Protein AF-A0A5P2BKB5-F1 (afdb_monomer_lite)

Radius of gyration: 24.95 Å; chains: 1; bounding box: 56×44×86 Å

Foldseek 3Di:
DVVCLLVLNLPLLLCVLVPVVSDDPPDDDNLLSLLSQLSSLVSCLQVVNPCSLVSLLVSLVVCVVVVHDQDCDLVRLVSNVSNVVSVVVNVVCVVVVPDRDHDDDDPPPDDSHDWAKAWPAQEEAAQDKIKMWAADDAFFAWKWKDAPQAPGTDIWGWADDDPSGQCHGGGHMTMTTGHAPPVRVLTDGFFIKMWTAHPVGDIHIDGSRHTYDCPPHDHRPDPPPPPPDDDD

Secondary structure (DSSP, 8-state):
-HHHHHTT--HHHHHHHH-GGGSPTT---HHHHHHHHHHHHHHHHHTT-TTHHHHHHHHHHHHHHTT-----STTTHHHHHHHHHHHHHHHHHHH-TTPPP---PPPTT--SS--EEEES-SEE-TT-EEEEEEEESS-EEEEEEE-TT-SSPEEE--B-SS-TTTSSEEEEEEEEEPP-TTSSTT----EEEEEEEETT--EEEEEEEEEE--TTSPPPPPP-----PPP-

pLDDT: mean 85.74, std 13.12, range [44.25, 97.75]

Structure (mmCIF, N/CA/C/O backbone):
data_AF-A0A5P2BKB5-F1
#
_entry.id   AF-A0A5P2BKB5-F1
#
loop_
_atom_site.group_PDB
_atom_site.id
_atom_site.type_symbol
_atom_site.label_atom_id
_atom_site.label_alt_id
_atom_site.label_comp_id
_atom_site.label_asym_id
_atom_site.label_entity_id
_atom_site.label_seq_id
_atom_site.pdbx_PDB_ins_code
_atom_site.Cartn_x
_atom_site.Cartn_y
_atom_site.Cartn_z
_atom_site.occupancy
_atom_site.B_iso_or_equiv
_atom_site.auth_seq_id
_atom_site.auth_comp_id
_atom_site.auth_asym_id
_atom_site.auth_atom_id
_atom_site.pdbx_PDB_model_num
ATOM 1 N N . MET A 1 1 ? 1.430 2.549 12.777 1.00 86.12 1 MET A N 1
ATOM 2 C CA . MET A 1 1 ? 0.178 2.353 13.547 1.00 86.12 1 MET A CA 1
ATOM 3 C C . MET A 1 1 ? -0.767 1.368 12.882 1.00 86.12 1 MET A C 1
ATOM 5 O O . MET A 1 1 ? -1.063 0.359 13.502 1.00 86.12 1 MET A O 1
ATOM 9 N N . TYR A 1 2 ? -1.180 1.579 11.628 1.00 85.38 2 TYR A N 1
ATOM 10 C CA . TYR A 1 2 ? -2.045 0.622 10.917 1.00 85.38 2 TYR A CA 1
ATOM 11 C C . TYR A 1 2 ? -1.493 -0.813 10.890 1.00 85.38 2 TYR A C 1
ATOM 13 O O . TYR A 1 2 ? -2.215 -1.745 11.225 1.00 85.38 2 TYR A O 1
ATOM 21 N N . ASP A 1 3 ? -0.200 -0.986 10.614 1.00 80.19 3 ASP A N 1
ATOM 22 C CA . ASP A 1 3 ? 0.409 -2.322 10.564 1.00 80.19 3 ASP A CA 1
ATOM 23 C C . ASP A 1 3 ? 0.446 -3.016 11.940 1.00 80.19 3 ASP A C 1
ATOM 25 O O . ASP A 1 3 ? 0.386 -4.238 12.014 1.00 80.19 3 ASP A O 1
ATOM 29 N N . LEU A 1 4 ? 0.522 -2.251 13.038 1.00 85.88 4 LEU A N 1
ATOM 30 C CA . LEU A 1 4 ? 0.433 -2.785 14.407 1.00 85.88 4 LEU A CA 1
ATOM 31 C C . LEU A 1 4 ? -0.987 -3.298 14.678 1.00 85.88 4 LEU A C 1
ATOM 33 O O . LEU A 1 4 ? -1.165 -4.430 15.117 1.00 85.88 4 LEU A O 1
ATOM 37 N N . LEU A 1 5 ? -2.001 -2.503 14.320 1.00 89.12 5 LEU A N 1
ATOM 38 C CA . LEU A 1 5 ? -3.410 -2.890 14.435 1.00 89.12 5 LEU A CA 1
ATOM 39 C C . LEU A 1 5 ? -3.728 -4.143 13.608 1.00 89.12 5 LEU A C 1
ATOM 41 O O . LEU A 1 5 ? -4.436 -5.026 14.082 1.00 89.12 5 LEU A O 1
ATOM 45 N N . GLN A 1 6 ? -3.163 -4.261 12.403 1.00 82.25 6 GLN A N 1
ATOM 46 C CA . GLN A 1 6 ? -3.304 -5.459 11.565 1.00 82.25 6 GLN A CA 1
ATOM 47 C C . GLN A 1 6 ? -2.679 -6.713 12.194 1.00 82.25 6 GLN A C 1
ATOM 49 O O . GLN A 1 6 ? -3.163 -7.816 11.950 1.00 82.25 6 GLN A O 1
ATOM 54 N N . ARG A 1 7 ? -1.633 -6.560 13.016 1.00 84.19 7 ARG A N 1
ATOM 55 C CA . ARG A 1 7 ? -1.012 -7.656 13.779 1.00 84.19 7 ARG A CA 1
ATOM 56 C C . ARG A 1 7 ? -1.724 -7.970 15.101 1.00 84.19 7 ARG A C 1
ATOM 58 O O . ARG A 1 7 ? -1.280 -8.862 15.816 1.00 84.19 7 ARG A O 1
ATOM 65 N N . GLY A 1 8 ? -2.809 -7.263 15.430 1.00 87.25 8 GLY A N 1
ATOM 66 C CA . GLY A 1 8 ? -3.508 -7.403 16.713 1.00 87.25 8 GLY A CA 1
ATOM 67 C C . GLY A 1 8 ? -2.807 -6.696 17.878 1.00 87.25 8 GLY A C 1
ATOM 68 O O . GLY A 1 8 ? -3.153 -6.904 19.038 1.00 87.25 8 GLY A O 1
ATOM 69 N N . GLU A 1 9 ? -1.820 -5.842 17.604 1.00 91.56 9 GLU A N 1
ATOM 70 C CA . GLU A 1 9 ? -1.140 -5.053 18.630 1.00 91.56 9 GLU A CA 1
ATOM 71 C C . GLU A 1 9 ? -1.975 -3.801 18.939 1.00 91.56 9 GLU A C 1
ATOM 73 O O . GLU A 1 9 ? -1.804 -2.751 18.321 1.00 91.56 9 GLU A O 1
ATOM 78 N N . CYS A 1 10 ? -2.921 -3.911 19.878 1.00 93.94 10 CYS A N 1
ATOM 79 C CA . CYS A 1 10 ? -3.898 -2.844 20.134 1.00 93.94 10 CYS A CA 1
ATOM 80 C C . CYS A 1 10 ? -3.372 -1.696 21.017 1.00 93.94 10 CYS A C 1
ATOM 82 O O . CYS A 1 10 ? -3.815 -0.557 20.868 1.00 93.94 10 CYS A O 1
ATOM 84 N N . GLN A 1 11 ? -2.476 -1.985 21.971 1.00 95.00 11 GLN A N 1
ATOM 85 C CA . GLN A 1 11 ? -2.133 -1.036 23.039 1.00 95.00 11 GLN A CA 1
ATOM 86 C C . GLN A 1 11 ? -1.266 0.124 22.547 1.00 95.00 11 GLN A C 1
ATOM 88 O O . GLN A 1 11 ? -1.590 1.273 22.818 1.00 95.00 11 GLN A O 1
ATOM 93 N N . LEU A 1 12 ? -0.196 -0.158 21.801 1.00 93.31 12 LEU A N 1
ATOM 94 C CA . LEU A 1 12 ? 0.712 0.883 21.317 1.00 93.31 12 LEU A CA 1
ATOM 95 C C . LEU A 1 12 ? -0.002 1.902 20.400 1.00 93.31 12 LEU A C 1
ATOM 97 O O . LEU A 1 12 ? 0.147 3.099 20.635 1.00 93.31 12 LEU A O 1
ATOM 101 N N . PRO A 1 13 ? -0.841 1.489 19.423 1.00 93.62 13 PRO A N 1
ATOM 102 C CA . PRO A 1 13 ? -1.654 2.429 18.653 1.00 93.62 13 PRO A CA 1
ATOM 103 C C . PRO A 1 13 ? -2.634 3.247 19.495 1.00 93.62 13 PRO A C 1
ATOM 105 O O . PRO A 1 13 ? -2.814 4.428 19.214 1.00 93.62 13 PRO A O 1
ATOM 108 N N . TYR A 1 14 ? -3.259 2.641 20.512 1.00 95.75 14 TYR A N 1
ATOM 109 C CA . TYR A 1 14 ? -4.152 3.360 21.424 1.00 95.75 14 TYR A CA 1
ATOM 110 C C . TYR A 1 14 ? -3.396 4.443 22.202 1.00 95.75 14 TYR A C 1
ATOM 112 O O . TYR A 1 14 ? -3.796 5.605 22.190 1.00 95.75 14 TYR A O 1
ATOM 120 N N . ASP A 1 15 ? -2.275 4.074 22.820 1.00 94.75 15 ASP A N 1
ATOM 121 C CA . ASP A 1 15 ? -1.436 4.990 23.588 1.00 94.75 15 ASP A CA 1
ATOM 122 C C . ASP A 1 15 ? -0.974 6.166 22.725 1.00 94.75 15 ASP A C 1
ATOM 124 O O . ASP A 1 15 ? -1.237 7.308 23.086 1.00 94.75 15 ASP A O 1
ATOM 128 N N . SER A 1 16 ? -0.383 5.908 21.553 1.00 92.31 16 SER A N 1
ATOM 129 C CA . SER A 1 16 ? 0.048 6.970 20.632 1.00 92.31 16 SER A CA 1
ATOM 130 C C . SER A 1 16 ? -1.105 7.858 20.147 1.00 92.31 16 SER A C 1
ATOM 132 O O . SER A 1 16 ? -0.908 9.043 19.903 1.00 92.31 16 SER A O 1
ATOM 134 N N . ALA A 1 17 ? -2.320 7.320 20.001 1.00 92.75 17 ALA A N 1
ATOM 135 C CA . ALA A 1 17 ? -3.471 8.114 19.573 1.00 92.75 17 ALA A CA 1
ATOM 136 C C . ALA A 1 17 ? -4.057 8.997 20.687 1.00 92.75 17 ALA A C 1
ATOM 138 O O . ALA A 1 17 ? -4.635 10.043 20.394 1.00 92.75 17 ALA A O 1
ATOM 139 N N . THR A 1 18 ? -3.921 8.583 21.948 1.00 92.81 18 THR A N 1
ATOM 140 C CA . THR A 1 18 ? -4.482 9.298 23.111 1.00 92.81 18 THR A CA 1
ATOM 141 C C . THR A 1 18 ? -3.481 10.184 23.848 1.00 92.81 18 THR A C 1
ATOM 143 O O . THR A 1 18 ? -3.898 11.030 24.636 1.00 92.81 18 THR A O 1
ATOM 146 N N . ASP A 1 19 ? -2.189 10.022 23.570 1.00 91.31 19 ASP A N 1
ATOM 147 C CA . ASP A 1 19 ? -1.094 10.755 24.194 1.00 91.31 19 ASP A CA 1
ATOM 148 C C . ASP A 1 19 ? -0.216 11.414 23.112 1.00 91.31 19 ASP A C 1
ATOM 150 O O . ASP A 1 19 ? 0.556 10.719 22.440 1.00 91.31 19 ASP A O 1
ATOM 154 N N . PRO A 1 20 ? -0.326 12.744 22.911 1.00 83.50 20 PRO A N 1
ATOM 155 C CA . PRO A 1 20 ? 0.464 13.474 21.922 1.00 83.50 20 PRO A CA 1
ATOM 156 C C . PRO A 1 20 ? 1.980 13.330 22.096 1.00 83.50 20 PRO A C 1
ATOM 158 O O . PRO A 1 20 ? 2.703 13.394 21.105 1.00 83.50 20 PRO A O 1
ATOM 161 N N . GLU A 1 21 ? 2.477 13.090 23.316 1.00 85.56 21 GLU A N 1
ATOM 162 C CA . GLU A 1 21 ? 3.915 12.907 23.566 1.00 85.56 21 GLU A CA 1
ATOM 163 C C . GLU A 1 21 ? 4.440 11.580 22.998 1.00 85.56 21 GLU A C 1
ATOM 165 O O . GLU A 1 21 ? 5.631 11.436 22.721 1.00 85.56 21 GLU A O 1
ATOM 170 N N . LYS A 1 22 ? 3.546 10.610 22.775 1.00 84.69 22 LYS A N 1
ATOM 171 C CA . LYS A 1 22 ? 3.853 9.303 22.174 1.00 84.69 22 LYS A CA 1
ATOM 172 C C . LYS A 1 22 ? 3.661 9.282 20.655 1.00 84.69 22 LYS A C 1
ATOM 174 O O . LYS A 1 22 ? 3.731 8.206 20.045 1.00 84.69 22 LY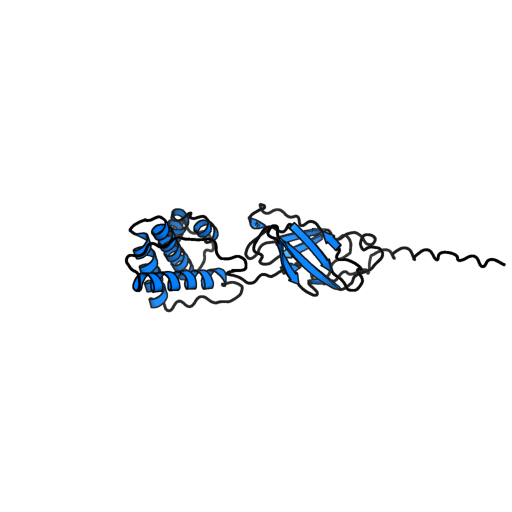S A O 1
ATOM 179 N N . GLN A 1 23 ? 3.379 10.429 20.039 1.00 84.00 23 GLN A N 1
ATOM 180 C CA . GLN A 1 23 ? 3.233 10.544 18.592 1.00 84.00 23 GLN A CA 1
ATOM 181 C C . GLN A 1 23 ? 4.601 10.765 17.930 1.00 84.00 23 GLN A C 1
ATOM 183 O O . GLN A 1 23 ? 5.427 11.511 18.452 1.00 84.00 23 GLN A O 1
ATOM 188 N N . PRO A 1 24 ? 4.866 10.138 16.769 1.00 76.44 24 PRO A N 1
ATOM 189 C CA . PRO A 1 24 ? 6.046 10.451 15.973 1.00 76.44 24 PRO A CA 1
ATOM 190 C C . PRO A 1 24 ? 6.150 11.956 15.642 1.00 76.44 24 PRO A C 1
ATOM 192 O O . PRO A 1 24 ? 5.114 12.615 15.493 1.00 76.44 24 PRO A O 1
ATOM 195 N N . PRO A 1 25 ? 7.372 12.495 15.464 1.00 61.41 25 PRO A N 1
ATOM 196 C CA . PRO A 1 25 ? 7.578 13.827 14.891 1.00 61.41 25 PRO A CA 1
ATOM 197 C C . PRO A 1 25 ? 6.887 13.934 13.519 1.00 61.41 25 PRO A C 1
ATOM 199 O O . PRO A 1 25 ? 6.846 12.946 12.787 1.00 61.41 25 PRO A O 1
ATOM 202 N N . ASP A 1 26 ? 6.322 15.101 13.187 1.00 61.84 26 ASP A N 1
ATOM 203 C CA . ASP A 1 26 ? 5.533 15.345 11.960 1.00 61.84 26 ASP A CA 1
ATOM 204 C C . ASP A 1 26 ? 4.321 14.415 11.782 1.00 61.84 26 ASP A C 1
ATOM 206 O O . ASP A 1 26 ? 3.957 13.998 10.677 1.00 61.84 26 ASP A O 1
ATOM 210 N N . SER A 1 27 ? 3.680 14.059 12.894 1.00 65.00 27 SER A N 1
ATOM 211 C CA . SER A 1 27 ? 2.536 13.160 12.864 1.00 65.00 27 SER A CA 1
ATOM 212 C C . SER A 1 27 ? 1.273 13.780 12.255 1.00 65.00 27 SER A C 1
ATOM 214 O O . SER A 1 27 ? 1.105 14.994 12.172 1.00 65.00 27 SER A O 1
ATOM 216 N N . GLY A 1 28 ? 0.388 12.899 11.772 1.00 72.81 28 GLY A N 1
ATOM 217 C CA . GLY A 1 28 ? -0.826 13.255 11.039 1.00 72.81 28 GLY A CA 1
ATOM 218 C C . GLY A 1 28 ? -1.806 14.147 11.808 1.00 72.81 28 GLY A C 1
ATOM 219 O O . GLY A 1 28 ? -1.610 14.513 12.962 1.00 72.81 28 GLY A O 1
ATOM 220 N N . THR A 1 29 ? -2.913 14.500 11.155 1.00 85.00 29 THR A N 1
ATOM 221 C CA . THR A 1 29 ? -3.914 15.400 11.742 1.00 85.00 29 THR A CA 1
ATOM 222 C C . THR A 1 29 ? -4.523 14.821 13.030 1.00 85.00 29 THR A C 1
ATOM 224 O O . THR A 1 29 ? -4.606 13.596 13.179 1.00 85.00 29 THR A O 1
ATOM 227 N N . PRO A 1 30 ? -5.039 15.665 13.948 1.00 88.19 30 PRO A N 1
ATOM 228 C CA . PRO A 1 30 ? -5.764 15.187 15.129 1.00 88.19 30 PRO A CA 1
ATOM 229 C C . PRO A 1 30 ? -6.892 14.205 14.783 1.00 88.19 30 PRO A C 1
ATOM 231 O O . PRO A 1 30 ? -7.159 13.257 15.519 1.00 88.19 30 PRO A O 1
ATOM 234 N N . GLN A 1 31 ? -7.545 14.402 13.637 1.00 90.88 31 GLN A N 1
ATOM 235 C CA . GLN A 1 31 ? -8.588 13.514 13.141 1.00 90.88 31 GLN A CA 1
ATOM 236 C C . GLN A 1 31 ? -8.030 12.159 12.685 1.00 90.88 31 GLN A C 1
ATOM 238 O O . GLN A 1 31 ? -8.613 11.137 13.037 1.00 90.88 31 GLN A O 1
ATOM 243 N N . ALA A 1 32 ? -6.892 12.117 11.985 1.00 89.00 32 ALA A N 1
ATOM 244 C CA . ALA A 1 32 ? -6.238 10.856 11.618 1.00 89.00 32 ALA A CA 1
ATOM 245 C C . ALA A 1 32 ? -5.827 10.050 12.866 1.00 89.00 32 ALA A C 1
ATOM 247 O O . ALA A 1 32 ? -6.033 8.838 12.942 1.00 89.00 32 ALA A O 1
ATOM 248 N N . TRP A 1 33 ? -5.338 10.723 13.911 1.00 92.56 33 TRP A N 1
ATOM 249 C CA . TRP A 1 33 ? -5.081 10.075 15.201 1.00 92.56 33 TRP A CA 1
ATOM 250 C C . TRP A 1 33 ? -6.353 9.564 15.874 1.00 92.56 33 TRP A C 1
ATOM 252 O O . TRP A 1 33 ? -6.370 8.451 16.396 1.00 92.56 33 TRP A O 1
ATOM 262 N N . LYS A 1 34 ? -7.455 10.311 15.783 1.00 94.81 34 LYS A N 1
ATOM 263 C CA . LYS A 1 34 ? -8.765 9.857 16.267 1.00 94.81 34 LYS A CA 1
ATOM 264 C C . LYS A 1 34 ? -9.273 8.619 15.513 1.00 94.81 34 LYS A C 1
ATOM 266 O O . LYS A 1 34 ? -9.927 7.769 16.119 1.00 94.81 34 LYS A O 1
ATOM 271 N N . VAL A 1 35 ? -8.960 8.474 14.220 1.00 95.06 35 VAL A N 1
ATOM 272 C CA . VAL A 1 35 ? -9.228 7.235 13.464 1.00 95.06 35 VAL A CA 1
ATOM 273 C C . VAL A 1 35 ? -8.434 6.070 14.061 1.00 95.06 35 VAL A C 1
ATOM 275 O O . VAL A 1 35 ? -9.014 5.015 14.325 1.00 95.06 35 VAL A O 1
ATOM 278 N N . ILE A 1 36 ? -7.142 6.267 14.348 1.00 95.12 36 ILE A N 1
ATOM 279 C CA . ILE A 1 36 ? -6.285 5.251 14.985 1.00 95.12 36 ILE A CA 1
ATOM 280 C C . ILE A 1 36 ? -6.816 4.865 16.376 1.00 95.12 36 ILE A C 1
ATOM 282 O O . ILE A 1 36 ? -6.893 3.672 16.668 1.00 95.12 36 ILE A O 1
ATOM 286 N N . GLU A 1 37 ? -7.256 5.826 17.198 1.00 96.75 37 GLU A N 1
ATOM 287 C CA . GLU A 1 37 ? -7.916 5.562 18.491 1.00 96.75 37 GLU A CA 1
ATOM 288 C C . GLU A 1 37 ? -9.141 4.654 18.308 1.00 96.75 37 GLU A C 1
ATOM 290 O O . GLU A 1 37 ? -9.298 3.652 19.011 1.00 96.75 37 GLU A O 1
ATOM 295 N N . GLY A 1 38 ? -9.998 4.978 17.334 1.00 97.06 38 GLY A N 1
ATOM 296 C CA . GLY A 1 38 ? -11.199 4.203 17.039 1.00 97.06 38 GLY A CA 1
ATOM 297 C C . GLY A 1 38 ? -10.888 2.768 16.614 1.00 97.06 38 GLY A C 1
ATOM 298 O O . GLY A 1 38 ? -11.486 1.829 17.143 1.00 97.06 38 GLY A O 1
ATOM 299 N N . LEU A 1 39 ? -9.920 2.581 15.713 1.00 96.50 39 LEU A N 1
ATOM 300 C CA . LEU A 1 39 ? -9.470 1.253 15.286 1.00 96.50 39 LEU A CA 1
ATOM 301 C C . LEU A 1 39 ? -8.796 0.463 16.415 1.00 96.50 39 LEU A C 1
ATOM 303 O O . LEU A 1 39 ? -8.984 -0.750 16.512 1.00 96.50 39 LEU A O 1
ATOM 307 N N . ALA A 1 40 ? -8.045 1.126 17.293 1.00 96.75 40 ALA A N 1
ATOM 308 C CA . ALA A 1 40 ? -7.500 0.483 18.481 1.00 96.75 40 ALA A CA 1
ATOM 309 C C . ALA A 1 40 ? -8.626 0.018 19.417 1.00 96.75 40 ALA A C 1
ATOM 311 O O . ALA A 1 40 ? -8.562 -1.090 19.944 1.00 96.75 40 ALA A O 1
ATOM 312 N N . GLY A 1 41 ? -9.706 0.797 19.545 1.00 96.25 41 GLY A N 1
ATOM 313 C CA . GLY A 1 41 ? -10.937 0.373 20.218 1.00 96.25 41 GLY A CA 1
ATOM 314 C C . GLY A 1 41 ? -11.562 -0.885 19.603 1.00 96.25 41 GLY A C 1
ATOM 315 O O . GLY A 1 41 ? -11.937 -1.800 20.335 1.00 96.25 41 GLY A O 1
ATOM 316 N N . ILE A 1 42 ? -11.610 -0.976 18.268 1.00 95.62 42 ILE A N 1
ATOM 317 C CA . ILE A 1 42 ? -12.068 -2.180 17.547 1.00 95.62 42 ILE A CA 1
ATOM 318 C C . ILE A 1 42 ? -11.183 -3.383 17.870 1.00 95.62 42 ILE A C 1
ATOM 320 O O . ILE A 1 42 ? -11.699 -4.446 18.207 1.00 95.62 42 ILE A O 1
ATOM 324 N N . CYS A 1 43 ? -9.863 -3.207 17.799 1.00 95.44 43 CYS A N 1
ATOM 325 C CA . CYS A 1 43 ? -8.886 -4.234 18.151 1.00 95.44 43 CYS A CA 1
ATOM 326 C C . CYS A 1 43 ? -9.136 -4.734 19.580 1.00 95.44 43 CYS A C 1
ATOM 328 O O . CYS A 1 43 ? -9.423 -5.909 19.786 1.00 95.44 43 CYS A O 1
ATOM 330 N N . LYS A 1 44 ? -9.193 -3.825 20.557 1.00 94.56 44 LYS A N 1
ATOM 331 C CA . LYS A 1 44 ? -9.507 -4.145 21.957 1.00 94.56 44 LYS A CA 1
ATOM 332 C C . LYS A 1 44 ? -10.827 -4.909 22.111 1.00 94.56 44 LYS A C 1
ATOM 334 O O . LYS A 1 44 ? -10.875 -5.907 22.826 1.00 94.56 44 LYS A O 1
ATOM 339 N N . ALA A 1 45 ? -11.884 -4.487 21.413 1.00 92.81 45 ALA A N 1
ATOM 340 C CA . ALA A 1 45 ? -13.177 -5.172 21.438 1.00 92.81 45 ALA A CA 1
ATOM 341 C C . ALA A 1 45 ? -13.081 -6.607 20.893 1.00 92.81 45 ALA A C 1
ATOM 343 O O . ALA A 1 45 ? -13.639 -7.523 21.494 1.00 92.81 45 ALA A O 1
ATOM 344 N N . ALA A 1 46 ? -12.327 -6.816 19.810 1.00 92.12 46 ALA A N 1
ATOM 345 C CA . ALA A 1 46 ? -12.090 -8.140 19.236 1.00 92.12 46 ALA A CA 1
ATOM 346 C C . ALA A 1 46 ? -11.265 -9.061 20.154 1.00 92.12 46 ALA A C 1
ATOM 348 O O . ALA A 1 46 ? -11.426 -10.277 20.110 1.00 92.12 46 ALA A O 1
ATOM 349 N N . HIS A 1 47 ? -10.432 -8.487 21.026 1.00 91.88 47 HIS A N 1
ATOM 350 C CA . HIS A 1 47 ? -9.722 -9.200 22.093 1.00 91.88 47 HIS A CA 1
ATOM 351 C C . HIS A 1 47 ? -10.566 -9.398 23.372 1.00 91.88 47 HIS A C 1
ATOM 353 O O . HIS A 1 47 ? -10.062 -9.907 24.372 1.00 91.88 47 HIS A O 1
ATOM 359 N N . GLY A 1 48 ? -11.848 -9.012 23.368 1.00 89.69 48 GLY A N 1
ATOM 360 C CA . GLY A 1 48 ? -12.752 -9.165 24.512 1.00 89.69 48 GLY A CA 1
ATOM 361 C C . GLY A 1 48 ? -12.586 -8.103 25.605 1.00 89.69 48 GLY A C 1
ATOM 362 O O . GLY A 1 48 ? -13.175 -8.228 26.683 1.00 89.69 48 GLY A O 1
ATOM 363 N N . GLU A 1 49 ? -11.820 -7.036 25.359 1.00 92.69 49 GLU A N 1
ATOM 364 C CA . GLU A 1 49 ? -11.693 -5.938 26.315 1.00 92.69 49 GLU A CA 1
ATOM 365 C C . GLU A 1 49 ? -12.995 -5.126 26.379 1.00 92.69 49 GLU A C 1
ATOM 367 O O . GLU A 1 49 ? -13.414 -4.491 25.406 1.00 92.69 49 GLU A O 1
ATOM 372 N N . ARG A 1 50 ? -13.608 -5.070 27.570 1.00 85.56 50 ARG A N 1
ATOM 373 C CA . ARG A 1 50 ? -14.912 -4.415 27.801 1.00 85.56 50 ARG A CA 1
ATOM 374 C C . ARG A 1 50 ? -14.973 -2.955 27.335 1.00 85.56 50 ARG A C 1
ATOM 376 O O . ARG A 1 50 ? -16.031 -2.487 26.929 1.00 85.56 50 ARG A O 1
ATOM 383 N N . ALA A 1 51 ? -13.857 -2.227 27.401 1.00 91.81 51 ALA A N 1
ATOM 384 C CA . ALA A 1 51 ? -13.802 -0.814 27.031 1.00 91.81 51 ALA A CA 1
ATOM 385 C C . ALA A 1 51 ? -13.677 -0.568 25.514 1.00 91.81 51 ALA A C 1
ATOM 387 O O . ALA A 1 51 ? -13.949 0.548 25.067 1.00 91.81 51 ALA A O 1
ATOM 388 N N . GLY A 1 52 ? -13.295 -1.576 24.718 1.00 92.81 52 GLY A N 1
ATOM 389 C CA . GLY A 1 52 ? -12.958 -1.405 23.299 1.00 92.81 52 GLY A CA 1
ATOM 390 C C . GLY A 1 52 ? -14.096 -0.810 22.466 1.00 92.81 52 GLY A C 1
ATOM 391 O O . GLY A 1 52 ? -13.902 0.171 21.745 1.00 92.81 52 GLY A O 1
ATOM 392 N N . LEU A 1 53 ? -15.319 -1.321 22.644 1.00 92.38 53 LEU A N 1
ATOM 393 C CA . LEU A 1 53 ? -16.501 -0.824 21.932 1.00 92.38 53 LEU A CA 1
ATOM 394 C C . LEU A 1 53 ? -16.813 0.642 22.270 1.00 92.38 53 LEU A C 1
ATOM 396 O O . LEU A 1 53 ? -17.162 1.431 21.388 1.00 92.38 53 LEU A O 1
ATOM 400 N N . ALA A 1 54 ? -16.675 1.019 23.543 1.00 94.38 54 ALA A N 1
ATOM 401 C CA . ALA A 1 54 ? -16.907 2.390 23.982 1.00 94.38 54 ALA A CA 1
ATOM 402 C C . ALA A 1 54 ? -15.867 3.350 23.385 1.00 94.38 54 ALA A C 1
ATOM 404 O O . ALA A 1 54 ? -16.225 4.452 22.971 1.00 94.38 54 ALA A O 1
ATOM 405 N N . ILE A 1 55 ? -14.603 2.924 23.291 1.00 96.75 55 ILE A N 1
ATOM 406 C CA . ILE A 1 55 ? -13.531 3.683 22.631 1.00 96.75 55 ILE A CA 1
ATOM 407 C C . ILE A 1 55 ? -13.875 3.898 21.150 1.00 96.75 55 ILE A C 1
ATOM 409 O O . ILE A 1 55 ? -13.970 5.046 20.714 1.00 96.75 55 ILE A O 1
ATOM 413 N N . ALA A 1 56 ? -14.165 2.823 20.407 1.00 96.38 56 ALA A N 1
ATOM 414 C CA . ALA A 1 56 ? -14.502 2.899 18.982 1.00 96.38 56 ALA A CA 1
ATOM 415 C C . ALA A 1 56 ? -15.712 3.812 18.716 1.00 96.38 56 ALA A C 1
ATOM 417 O O . ALA A 1 56 ? -15.675 4.688 17.850 1.00 96.38 56 ALA A O 1
ATOM 418 N N . THR A 1 57 ? -16.772 3.662 19.513 1.00 96.00 57 THR A N 1
ATOM 419 C CA . THR A 1 57 ? -18.007 4.443 19.356 1.00 96.00 57 THR A CA 1
ATOM 420 C C . THR A 1 57 ? -17.795 5.927 19.660 1.00 96.00 57 THR A C 1
ATOM 422 O O . THR A 1 57 ? -18.316 6.777 18.936 1.00 96.00 57 THR A O 1
ATOM 425 N N . ARG A 1 58 ? -17.025 6.266 20.705 1.00 97.38 58 ARG A N 1
ATOM 426 C CA . ARG A 1 58 ? -16.712 7.667 21.034 1.00 97.38 58 ARG A CA 1
ATOM 427 C C . ARG A 1 58 ? -15.826 8.316 19.977 1.00 97.38 58 ARG A C 1
ATOM 429 O O . ARG A 1 58 ? -16.063 9.472 19.629 1.00 97.38 58 ARG A O 1
ATOM 436 N N . ALA A 1 59 ? -14.845 7.584 19.454 1.00 97.31 59 ALA A N 1
ATOM 437 C CA . ALA A 1 59 ? -13.988 8.072 18.382 1.00 97.31 59 ALA A CA 1
ATOM 438 C C . ALA A 1 59 ? -14.791 8.376 17.108 1.00 97.31 59 ALA A C 1
ATOM 440 O O . ALA A 1 59 ? -14.697 9.487 16.587 1.00 97.31 59 ALA A O 1
ATOM 441 N N . GLU A 1 60 ? -15.656 7.452 16.668 1.00 97.50 60 GLU A N 1
ATOM 442 C CA . GLU A 1 60 ? -16.545 7.672 15.515 1.00 97.50 60 GLU A CA 1
ATOM 443 C C . GLU A 1 60 ? -17.475 8.865 15.731 1.00 97.50 60 GLU A C 1
ATOM 445 O O . GLU A 1 60 ? -17.591 9.722 14.856 1.00 97.50 60 GLU A O 1
ATOM 450 N N . ALA A 1 61 ? -18.099 8.965 16.908 1.00 96.38 61 ALA A N 1
ATOM 451 C CA . ALA A 1 61 ? -18.993 10.073 17.220 1.00 96.38 61 ALA A CA 1
ATOM 452 C C . ALA A 1 61 ? -18.267 11.428 17.194 1.00 96.38 61 ALA A C 1
ATOM 454 O O . ALA A 1 61 ? -18.818 12.392 16.661 1.00 96.38 61 ALA A O 1
ATOM 455 N N . GLY A 1 62 ? -17.037 11.495 17.718 1.00 96.19 62 GLY A N 1
ATOM 456 C CA . GLY A 1 62 ? -16.201 12.696 17.680 1.00 96.19 62 GLY A CA 1
ATOM 457 C C . GLY A 1 62 ? -15.812 13.096 16.256 1.00 96.19 62 GLY A C 1
ATOM 458 O O . GLY A 1 62 ? -15.988 14.250 15.872 1.00 96.19 62 GLY A O 1
ATOM 459 N N . LEU A 1 63 ? -15.370 12.132 15.441 1.00 96.12 63 LEU A N 1
ATOM 460 C CA . LEU A 1 63 ? -15.056 12.349 14.024 1.00 96.12 63 LEU A CA 1
ATOM 461 C C . LEU A 1 63 ? -16.279 12.833 13.235 1.00 96.12 63 LEU A C 1
ATOM 463 O O . LEU A 1 63 ? -16.188 13.774 12.447 1.00 96.12 63 LEU A O 1
ATOM 467 N N . ARG A 1 64 ? -17.443 12.224 13.480 1.00 94.56 64 ARG A N 1
ATOM 468 C CA . ARG A 1 64 ? -18.709 12.611 12.852 1.00 94.56 64 ARG A CA 1
ATOM 469 C C . ARG A 1 64 ? -19.137 14.021 13.253 1.00 94.56 64 ARG A C 1
ATOM 471 O O . ARG A 1 64 ? -19.549 14.783 12.384 1.00 94.56 64 ARG A O 1
ATOM 478 N N . ALA A 1 65 ? -19.038 14.369 14.537 1.00 94.50 65 ALA A N 1
ATOM 479 C CA . ALA A 1 65 ? -19.371 15.704 15.037 1.00 94.50 65 ALA A CA 1
ATOM 480 C C . ALA A 1 65 ? -18.440 16.786 14.466 1.00 94.50 65 ALA A C 1
ATOM 482 O O . ALA A 1 65 ? -18.896 17.881 14.155 1.00 94.50 65 ALA A O 1
ATOM 483 N N . ALA A 1 66 ? -17.164 16.455 14.254 1.00 92.88 66 ALA A N 1
ATOM 484 C CA . ALA A 1 66 ? -16.187 17.330 13.610 1.00 92.88 66 ALA A CA 1
ATOM 485 C C . ALA A 1 66 ? -16.363 17.448 12.081 1.00 92.88 66 ALA A C 1
ATOM 487 O O . ALA A 1 66 ? -15.575 18.127 11.429 1.00 92.88 66 ALA A O 1
ATOM 488 N N . GLY A 1 67 ? -17.352 16.766 11.488 1.00 92.62 67 GLY A N 1
ATOM 489 C CA . GLY A 1 67 ? -17.556 16.758 10.040 1.00 92.62 67 GLY A CA 1
ATOM 490 C C . GLY A 1 67 ? -16.426 16.070 9.271 1.00 92.62 67 GLY A C 1
ATOM 491 O O . GLY A 1 67 ? -16.207 16.397 8.106 1.00 92.62 67 GLY A O 1
ATOM 492 N N . TYR A 1 68 ? -15.700 15.134 9.897 1.00 91.44 68 TYR A N 1
ATOM 493 C CA . TYR A 1 68 ? -14.535 14.515 9.274 1.00 91.44 68 TYR A CA 1
ATOM 494 C C . TYR A 1 68 ? -14.911 13.737 8.009 1.00 91.44 68 TYR A C 1
ATOM 496 O O . TYR A 1 68 ? -15.782 12.855 8.005 1.00 91.44 68 TYR A O 1
ATOM 504 N N . ARG A 1 69 ? -14.233 14.092 6.919 1.00 86.31 69 ARG A N 1
ATOM 505 C CA . ARG A 1 69 ? -14.319 13.463 5.604 1.00 86.31 69 ARG A CA 1
ATOM 506 C C . ARG A 1 69 ? -12.884 13.275 5.109 1.00 86.31 69 ARG A C 1
ATOM 508 O O . ARG A 1 69 ? -12.361 14.188 4.470 1.00 86.31 69 ARG A O 1
ATOM 515 N N . PRO A 1 70 ? -12.218 12.161 5.461 1.00 83.00 70 PRO A N 1
ATOM 516 C CA . PRO A 1 70 ? -10.872 11.917 4.968 1.00 83.00 70 PRO A CA 1
ATOM 517 C C . PRO A 1 70 ? -10.905 11.860 3.444 1.00 83.00 70 PRO A C 1
ATOM 519 O O . PRO A 1 70 ? -11.837 11.312 2.848 1.00 83.00 70 PRO A O 1
ATOM 522 N N . GLY A 1 71 ? -9.897 12.455 2.812 1.00 72.19 71 GLY A N 1
ATOM 523 C CA . GLY A 1 71 ? -9.752 12.352 1.370 1.00 72.19 71 GLY A CA 1
ATOM 524 C C . GLY A 1 71 ? -9.551 10.893 0.963 1.00 72.19 71 GLY A C 1
ATOM 525 O O . GLY A 1 71 ? -8.888 10.128 1.655 1.00 72.19 71 GLY A O 1
ATOM 526 N N . THR A 1 72 ? -10.091 10.513 -0.188 1.00 68.69 72 THR A N 1
ATOM 527 C CA . THR A 1 72 ? -9.854 9.199 -0.806 1.00 68.69 72 THR A CA 1
ATOM 528 C C . THR A 1 72 ? -8.720 9.259 -1.829 1.00 68.69 72 THR A C 1
ATOM 530 O O . THR A 1 72 ? -8.633 8.411 -2.711 1.00 68.69 72 THR A O 1
ATOM 533 N N . SER A 1 73 ? -7.882 10.300 -1.769 1.00 75.06 73 SER A N 1
ATOM 534 C CA . SER A 1 73 ? -6.743 10.444 -2.673 1.00 75.06 73 SER A CA 1
ATOM 535 C C . SER A 1 73 ? -5.719 9.339 -2.429 1.00 75.06 73 SER A C 1
ATOM 537 O O . SER A 1 73 ? -5.663 8.745 -1.351 1.00 75.06 73 SER A O 1
ATOM 539 N N . GLU A 1 74 ? -4.839 9.114 -3.402 1.00 67.12 74 GLU A N 1
ATOM 540 C CA . GLU A 1 74 ? -3.743 8.142 -3.287 1.00 67.12 74 GLU A CA 1
ATOM 541 C C . GLU A 1 74 ? -2.829 8.376 -2.067 1.00 67.12 74 GLU A C 1
ATOM 543 O O . GLU A 1 74 ? -2.159 7.461 -1.594 1.00 67.12 74 GLU A O 1
ATOM 548 N N . TYR A 1 75 ? -2.813 9.594 -1.521 1.00 69.62 75 TYR A N 1
ATOM 549 C CA . TYR A 1 75 ? -2.025 9.940 -0.341 1.00 69.62 75 TYR A CA 1
ATOM 550 C C . TYR A 1 75 ? -2.759 9.643 0.973 1.00 69.62 75 TYR A C 1
ATOM 552 O O . TYR A 1 75 ? -2.107 9.383 1.987 1.00 69.62 75 TYR A O 1
ATOM 560 N N . LEU A 1 76 ? -4.093 9.625 0.955 1.00 79.38 76 LEU A N 1
ATOM 561 C CA . LEU A 1 76 ? -4.954 9.475 2.135 1.00 79.38 76 LEU A CA 1
ATOM 562 C C . LEU A 1 76 ? -5.767 8.170 2.139 1.00 79.38 76 LEU A C 1
ATOM 564 O O . LEU A 1 76 ? -6.485 7.898 3.095 1.00 79.38 76 LEU A O 1
ATOM 568 N N . CYS A 1 77 ? -5.599 7.324 1.124 1.00 84.19 77 CYS A N 1
ATOM 569 C CA . CYS A 1 77 ? -6.280 6.042 0.941 1.00 84.19 77 CYS A CA 1
ATOM 570 C C . CYS A 1 77 ? -6.315 5.154 2.201 1.00 84.19 77 CYS A C 1
ATOM 572 O O . CYS A 1 77 ? -7.379 4.654 2.562 1.00 84.19 77 CYS A O 1
ATOM 574 N N . LYS A 1 78 ? -5.198 5.033 2.942 1.00 83.50 78 LYS A N 1
ATOM 575 C CA . LYS A 1 78 ? -5.161 4.284 4.216 1.00 83.50 78 LYS A CA 1
ATOM 576 C C . LYS A 1 78 ? -6.096 4.871 5.273 1.00 83.50 78 LYS A C 1
ATOM 578 O O . LYS A 1 78 ? -6.758 4.117 5.974 1.00 83.50 78 LYS A O 1
ATOM 583 N N . ASP A 1 79 ? -6.136 6.193 5.397 1.00 85.19 79 ASP A N 1
ATOM 584 C CA . ASP A 1 79 ? -6.965 6.874 6.390 1.00 85.19 79 ASP A CA 1
ATOM 585 C C . ASP A 1 79 ? -8.453 6.844 6.004 1.00 85.19 79 ASP A C 1
ATOM 587 O O . ASP A 1 79 ? -9.317 6.609 6.848 1.00 85.19 79 ASP A O 1
ATOM 591 N N . GLY A 1 80 ? -8.753 6.982 4.708 1.00 88.38 80 GLY A N 1
ATOM 592 C CA . GLY A 1 80 ? -10.103 6.812 4.170 1.00 88.38 80 GLY A CA 1
ATOM 593 C C . GLY A 1 80 ? -10.673 5.412 4.414 1.00 88.38 80 GLY A C 1
ATOM 594 O O . GLY A 1 80 ? -11.788 5.282 4.925 1.00 88.38 80 GLY A O 1
ATOM 595 N N . ASP A 1 81 ? -9.902 4.365 4.106 1.00 89.00 81 ASP A N 1
ATOM 596 C CA . ASP A 1 81 ? -10.318 2.975 4.333 1.00 89.00 81 ASP A CA 1
ATOM 597 C C . ASP A 1 81 ? -10.435 2.655 5.833 1.00 89.00 81 ASP A C 1
ATOM 599 O O . ASP A 1 81 ? -11.441 2.102 6.283 1.00 89.00 81 ASP A O 1
ATOM 603 N N . ALA A 1 82 ? -9.472 3.109 6.642 1.00 90.94 82 ALA A N 1
ATOM 604 C CA . ALA A 1 82 ? -9.509 3.002 8.099 1.00 90.94 82 ALA A CA 1
ATOM 605 C C . ALA A 1 82 ? -10.769 3.640 8.705 1.00 90.94 82 ALA A C 1
ATOM 607 O O . ALA A 1 82 ? -11.453 3.033 9.536 1.00 90.94 82 ALA A O 1
ATOM 608 N N . PHE A 1 83 ? -11.116 4.849 8.262 1.00 93.56 83 PHE A N 1
ATOM 609 C CA . PHE A 1 83 ? -12.332 5.521 8.700 1.00 93.56 83 PHE A CA 1
ATOM 610 C C . PHE A 1 83 ? -13.594 4.764 8.266 1.00 93.56 83 PHE A C 1
ATOM 612 O O . PHE A 1 83 ? -14.520 4.608 9.066 1.00 93.56 83 PHE A O 1
ATOM 619 N N . ALA A 1 84 ? -13.626 4.221 7.045 1.00 91.81 84 ALA A N 1
ATOM 620 C CA . ALA A 1 84 ? -14.743 3.406 6.572 1.00 91.81 84 ALA A CA 1
ATOM 621 C C . ALA A 1 84 ? -14.922 2.122 7.406 1.00 91.81 84 ALA A C 1
ATOM 623 O O . ALA A 1 84 ? -16.057 1.758 7.734 1.00 91.81 84 ALA A O 1
ATOM 624 N N . VAL A 1 85 ? -13.827 1.460 7.800 1.00 92.38 85 VAL A N 1
ATOM 625 C CA . VAL A 1 85 ? -13.853 0.307 8.720 1.00 92.38 85 VAL A CA 1
ATOM 626 C C . VAL A 1 85 ? -14.451 0.705 10.068 1.00 92.38 85 VAL A C 1
ATOM 628 O O . VAL A 1 85 ? -15.361 0.026 10.551 1.00 92.38 85 VAL A O 1
ATOM 631 N N . LEU A 1 86 ? -14.011 1.832 10.641 1.00 95.62 86 LEU A N 1
ATOM 632 C CA . LEU A 1 86 ? -14.551 2.350 11.899 1.00 95.62 86 LEU A CA 1
ATOM 633 C C . LEU A 1 86 ? -16.064 2.598 11.816 1.00 95.62 86 LEU A C 1
ATOM 635 O O . LEU A 1 86 ? -16.822 2.146 12.678 1.00 95.62 86 LEU A O 1
ATOM 639 N N . GLN A 1 87 ? -16.522 3.260 10.753 1.00 95.75 87 GLN A N 1
ATOM 640 C CA . GLN A 1 87 ? -17.944 3.535 10.549 1.00 95.75 87 GLN A CA 1
ATOM 641 C C . GLN A 1 87 ? -18.772 2.254 10.399 1.00 95.75 87 GLN A C 1
ATOM 643 O O . GLN A 1 87 ? -19.832 2.132 11.018 1.00 95.75 87 GLN A O 1
ATOM 648 N N . ARG A 1 88 ? -18.293 1.286 9.605 1.00 93.62 88 ARG A N 1
ATOM 649 C CA . ARG A 1 88 ? -18.976 -0.002 9.401 1.00 93.62 88 ARG A CA 1
ATOM 650 C C . ARG A 1 88 ? -19.083 -0.788 10.701 1.00 93.62 88 ARG A C 1
ATOM 652 O O . ARG A 1 88 ? -20.160 -1.292 11.008 1.00 93.62 88 ARG A O 1
ATOM 659 N N . PHE A 1 89 ? -18.005 -0.841 11.481 1.00 93.94 89 PHE A N 1
ATOM 660 C CA . PHE A 1 89 ? -17.991 -1.510 12.778 1.00 93.94 89 PHE A CA 1
ATOM 661 C C . PHE A 1 89 ? -19.001 -0.893 13.751 1.00 93.94 89 PHE A C 1
ATOM 663 O O . PHE A 1 89 ? -19.823 -1.605 14.325 1.00 93.94 89 PHE A O 1
ATOM 670 N N . VAL A 1 90 ? -18.987 0.435 13.909 1.00 94.62 90 VAL A N 1
ATOM 671 C CA . VAL A 1 90 ? -19.904 1.122 14.832 1.00 94.62 90 VAL A CA 1
ATOM 672 C C . VAL A 1 90 ? -21.357 0.973 14.372 1.00 94.62 90 VAL A C 1
ATOM 674 O O . VAL A 1 90 ? -22.245 0.743 15.193 1.00 94.62 90 VAL A O 1
ATOM 677 N N . ALA A 1 91 ? -21.620 1.051 13.065 1.00 94.19 91 ALA A N 1
ATOM 678 C CA . ALA A 1 91 ? -22.954 0.818 12.514 1.00 94.19 91 ALA A CA 1
ATOM 679 C C . ALA A 1 91 ? -23.443 -0.624 12.739 1.00 94.19 91 ALA A C 1
ATOM 681 O O . ALA A 1 91 ? -24.615 -0.814 13.069 1.00 94.19 91 ALA A O 1
ATOM 682 N N . TYR A 1 92 ? -22.558 -1.616 12.596 1.00 92.81 92 TYR A N 1
ATOM 683 C CA . TYR A 1 92 ? -22.852 -3.020 12.880 1.00 92.81 92 TYR A CA 1
ATOM 684 C C . TYR A 1 92 ? -23.222 -3.216 14.352 1.00 92.81 92 TYR A C 1
ATOM 686 O O . TYR A 1 92 ? -24.318 -3.679 14.660 1.00 92.81 92 TYR A O 1
ATOM 694 N N . TYR A 1 93 ? -22.366 -2.763 15.269 1.00 90.19 93 TYR A N 1
ATOM 695 C CA . TYR A 1 93 ? -22.587 -2.929 16.706 1.00 90.19 93 TYR A CA 1
ATOM 696 C C . TYR A 1 93 ? -23.844 -2.229 17.224 1.00 90.19 93 TYR A C 1
ATOM 698 O O . TYR A 1 93 ? -24.502 -2.741 18.125 1.00 90.19 93 TYR A O 1
ATOM 706 N N . ARG A 1 94 ? -24.231 -1.088 16.637 1.00 89.25 94 ARG A N 1
ATOM 707 C CA . ARG A 1 94 ? -25.509 -0.431 16.967 1.00 89.25 94 ARG A CA 1
ATOM 708 C C . ARG A 1 94 ? -26.722 -1.323 16.687 1.00 89.25 94 ARG A C 1
ATOM 710 O O . ARG A 1 94 ? -27.731 -1.185 17.368 1.00 89.25 94 ARG A O 1
ATOM 717 N N . ARG A 1 95 ? -26.637 -2.205 15.687 1.00 93.38 95 ARG A N 1
ATOM 718 C CA . ARG A 1 95 ? -27.700 -3.161 15.333 1.00 93.38 95 ARG A CA 1
ATOM 719 C C . ARG A 1 95 ? -27.554 -4.494 16.070 1.00 93.38 95 ARG A C 1
ATOM 721 O O . ARG A 1 95 ? -28.555 -5.163 16.293 1.00 93.38 95 ARG A O 1
ATOM 728 N N . HIS A 1 96 ? -26.331 -4.841 16.467 1.00 91.88 96 HIS A N 1
ATOM 729 C CA . HIS A 1 96 ? -25.959 -6.139 17.029 1.00 91.88 96 HIS A CA 1
ATOM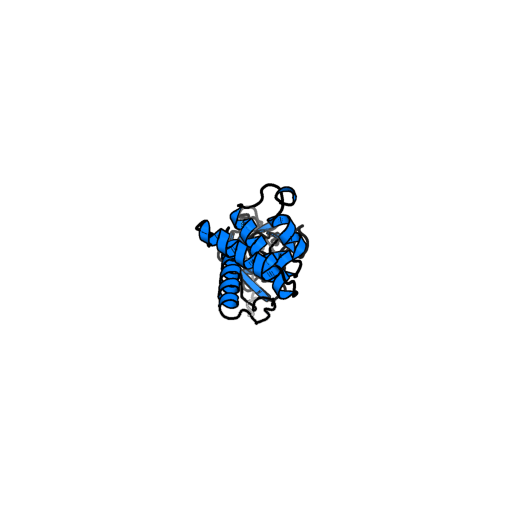 730 C C . HIS A 1 96 ? -25.149 -5.996 18.337 1.00 91.88 96 HIS A C 1
ATOM 732 O O . HIS A 1 96 ? -23.997 -6.424 18.405 1.00 91.88 96 HIS A O 1
ATOM 738 N N . PRO A 1 97 ? -25.707 -5.387 19.402 1.00 86.44 97 PRO A N 1
ATOM 739 C CA . PRO A 1 97 ? -24.940 -5.023 20.599 1.00 86.44 97 PRO A CA 1
ATOM 740 C C . PRO A 1 97 ? -24.435 -6.222 21.417 1.00 86.44 97 PRO A C 1
ATOM 742 O O . PRO A 1 97 ? -23.502 -6.073 22.203 1.00 86.44 97 PRO A O 1
ATOM 745 N N . SER A 1 98 ? -25.048 -7.397 21.257 1.00 86.19 98 SER A N 1
ATOM 746 C CA . SER A 1 98 ? -24.677 -8.631 21.960 1.00 86.19 98 SER A CA 1
ATOM 747 C C . SER A 1 98 ? -23.660 -9.490 21.209 1.00 86.19 98 SER A C 1
ATOM 749 O O . SER A 1 98 ? -23.212 -10.503 21.743 1.00 86.19 98 SER A O 1
ATOM 751 N N . GLU A 1 99 ? -23.329 -9.144 19.965 1.00 88.06 99 GLU A N 1
ATOM 752 C CA . GLU A 1 99 ? -22.460 -9.970 19.135 1.00 88.06 99 GLU A CA 1
ATOM 753 C C . GLU A 1 99 ? -20.978 -9.688 19.398 1.00 88.06 99 GLU A C 1
ATOM 755 O O . GLU A 1 99 ? -20.560 -8.573 19.717 1.00 88.06 99 GLU A O 1
ATOM 760 N N . GLN A 1 100 ? -20.159 -10.727 19.255 1.00 82.00 100 GLN A N 1
ATOM 761 C CA . GLN A 1 100 ? -18.709 -10.591 19.285 1.00 82.00 100 GLN A CA 1
ATOM 762 C C . GLN A 1 100 ? -18.191 -10.435 17.862 1.00 82.00 100 GLN A C 1
ATOM 764 O O . GLN A 1 100 ? -18.555 -11.198 16.968 1.00 82.00 100 GLN A O 1
ATOM 769 N N . VAL A 1 101 ? -17.313 -9.459 17.662 1.00 81.50 101 VAL A N 1
ATOM 770 C CA . VAL A 1 101 ? -16.618 -9.263 16.394 1.00 81.50 101 VAL A CA 1
ATOM 771 C C . VAL A 1 101 ? -15.212 -9.820 16.516 1.00 81.50 101 VAL A C 1
ATOM 773 O O . VAL A 1 101 ? -14.537 -9.621 17.519 1.00 81.50 101 VAL A O 1
ATOM 776 N N . VAL A 1 102 ? -14.764 -10.500 15.468 1.00 84.00 102 VAL A N 1
ATOM 777 C CA . VAL A 1 102 ? -13.385 -10.965 15.330 1.00 84.00 102 VAL A CA 1
ATOM 778 C C . VAL A 1 102 ? -12.723 -10.231 14.176 1.00 84.00 102 VAL A C 1
ATOM 780 O O . VAL A 1 102 ? -13.323 -10.057 13.113 1.00 84.00 102 VAL A O 1
ATOM 783 N N . LEU A 1 103 ? -11.476 -9.813 14.372 1.00 80.69 103 LEU A N 1
ATOM 784 C CA . LEU A 1 103 ? -10.659 -9.298 13.283 1.00 80.69 103 LEU A CA 1
ATOM 785 C C . LEU A 1 103 ? -10.131 -10.469 12.457 1.00 80.69 103 LEU A C 1
ATOM 787 O O . LEU A 1 103 ? -9.622 -11.453 12.991 1.00 80.69 103 LEU A O 1
ATOM 791 N N . ARG A 1 104 ? -10.268 -10.359 11.139 1.00 80.62 104 ARG A N 1
ATOM 792 C CA . ARG A 1 104 ? -9.698 -11.299 10.176 1.00 80.62 104 ARG A CA 1
ATOM 793 C C . ARG A 1 104 ? -8.875 -10.518 9.172 1.00 80.62 104 ARG A C 1
ATOM 795 O O . ARG A 1 104 ? -9.188 -9.364 8.881 1.00 80.62 104 ARG A O 1
ATOM 802 N N . SER A 1 105 ? -7.850 -11.163 8.625 1.00 73.94 105 SER A N 1
ATOM 803 C CA . SER A 1 105 ? -7.152 -10.631 7.460 1.00 73.94 105 SER A CA 1
ATOM 804 C C . SER A 1 105 ? -8.164 -10.338 6.357 1.00 73.94 105 SER A C 1
ATOM 806 O O . SER A 1 105 ? -9.100 -11.115 6.138 1.00 73.94 105 SER A O 1
ATOM 808 N N . ALA A 1 106 ? -7.987 -9.205 5.683 1.00 72.62 106 ALA A N 1
ATOM 809 C CA . ALA A 1 106 ? -8.829 -8.864 4.553 1.00 72.62 106 ALA A CA 1
ATOM 810 C C . ALA A 1 106 ? -8.724 -9.962 3.473 1.00 72.62 106 ALA A C 1
ATOM 812 O O . ALA A 1 106 ? -7.656 -10.569 3.327 1.00 72.62 106 ALA A O 1
ATOM 813 N N . PRO A 1 107 ? -9.804 -10.236 2.720 1.00 74.44 107 PRO A N 1
ATOM 814 C CA . PRO A 1 107 ? -9.751 -11.168 1.602 1.00 74.44 107 PRO A CA 1
ATOM 815 C C . PRO A 1 107 ? -8.625 -10.810 0.628 1.00 74.44 107 PRO A C 1
ATOM 817 O O . PRO A 1 107 ? -8.332 -9.628 0.420 1.00 74.44 107 PRO A O 1
ATOM 820 N N . ALA A 1 108 ? -8.029 -11.822 -0.005 1.00 68.88 108 ALA A N 1
ATOM 821 C CA . ALA A 1 108 ? -7.022 -11.609 -1.039 1.00 68.88 108 ALA A CA 1
ATOM 822 C C . ALA A 1 108 ? -7.546 -10.645 -2.120 1.00 68.88 108 ALA A C 1
ATOM 824 O O . ALA A 1 108 ? -8.694 -10.747 -2.549 1.00 68.88 108 ALA A O 1
ATOM 825 N N . GLY A 1 109 ? -6.708 -9.692 -2.531 1.00 67.06 109 GLY A N 1
ATOM 826 C CA . GLY A 1 109 ? -7.086 -8.640 -3.480 1.00 67.06 109 GLY A CA 1
ATOM 827 C C . GLY A 1 109 ? -7.759 -7.413 -2.855 1.00 67.06 109 GLY A C 1
ATOM 828 O O . GLY A 1 109 ? -8.008 -6.447 -3.569 1.00 67.06 109 GLY A O 1
ATOM 829 N N . THR A 1 110 ? -8.009 -7.400 -1.541 1.00 76.44 110 THR A N 1
ATOM 830 C CA . THR A 1 110 ? -8.449 -6.184 -0.840 1.00 76.44 110 THR A CA 1
ATOM 831 C C . THR A 1 110 ? -7.242 -5.298 -0.551 1.00 76.44 110 THR A C 1
ATOM 833 O O . THR A 1 110 ? -6.299 -5.736 0.109 1.00 76.44 110 THR A O 1
ATOM 836 N N . ALA A 1 111 ? -7.276 -4.049 -1.008 1.00 79.25 111 ALA A N 1
ATOM 837 C CA . ALA A 1 111 ? -6.232 -3.070 -0.743 1.00 79.25 111 ALA A CA 1
ATOM 838 C C . ALA A 1 111 ? -6.857 -1.730 -0.350 1.00 79.25 111 ALA A C 1
ATOM 840 O O . ALA A 1 111 ? -7.805 -1.278 -0.984 1.00 79.25 111 ALA A O 1
ATOM 841 N N . ALA A 1 112 ? -6.310 -1.096 0.690 1.00 82.75 112 ALA A N 1
ATOM 842 C CA . ALA A 1 112 ? -6.719 0.252 1.081 1.00 82.75 112 ALA A CA 1
ATOM 843 C C . ALA A 1 112 ? -6.267 1.299 0.054 1.00 82.75 112 ALA A C 1
ATOM 845 O O . ALA A 1 112 ? -6.928 2.312 -0.133 1.00 82.75 112 ALA A O 1
ATOM 846 N N . CYS A 1 113 ? -5.130 1.053 -0.595 1.00 84.00 113 CYS A N 1
ATOM 847 C CA . CYS A 1 113 ? -4.524 1.916 -1.597 1.00 84.00 113 CYS A CA 1
ATOM 848 C C . CYS A 1 113 ? -4.325 1.123 -2.881 1.00 84.00 113 CYS A C 1
ATOM 850 O O . CYS A 1 113 ? -3.945 -0.048 -2.820 1.00 84.00 113 CYS A O 1
ATOM 852 N N . ASP A 1 114 ? -4.532 1.772 -4.021 1.00 86.75 114 ASP A N 1
ATOM 853 C CA . ASP A 1 114 ? -4.298 1.144 -5.313 1.00 86.75 114 ASP A CA 1
ATOM 854 C C . ASP A 1 114 ? -2.832 0.739 -5.468 1.00 86.75 114 ASP A C 1
ATOM 856 O O . ASP A 1 114 ? -1.910 1.456 -5.065 1.00 86.75 114 ASP A O 1
ATOM 860 N N . ASN A 1 115 ? -2.619 -0.419 -6.091 1.00 88.62 115 ASN A N 1
ATOM 861 C CA . ASN A 1 115 ? -1.277 -0.849 -6.436 1.00 88.62 115 ASN A CA 1
ATOM 862 C C . ASN A 1 115 ? -0.727 0.040 -7.551 1.00 88.62 115 ASN A C 1
ATOM 864 O O . ASN A 1 115 ? -1.361 0.216 -8.593 1.00 88.62 115 ASN A O 1
ATOM 868 N N . LYS A 1 116 ? 0.481 0.559 -7.356 1.00 90.44 116 LYS A N 1
ATOM 869 C CA . LYS A 1 116 ? 1.172 1.401 -8.333 1.00 90.44 116 LYS A CA 1
ATOM 870 C C . LYS A 1 116 ? 2.669 1.160 -8.282 1.00 90.44 116 LYS A C 1
ATOM 872 O O . LYS A 1 116 ? 3.215 0.831 -7.236 1.00 90.44 116 LYS A O 1
ATOM 877 N N . ILE A 1 117 ? 3.328 1.364 -9.411 1.00 92.56 117 ILE A N 1
ATOM 878 C CA . ILE A 1 117 ? 4.783 1.362 -9.518 1.00 92.56 117 ILE A CA 1
ATOM 879 C C . ILE A 1 117 ? 5.204 2.455 -10.496 1.00 92.56 117 ILE A C 1
ATOM 881 O O . ILE A 1 117 ? 4.596 2.618 -11.559 1.00 92.56 117 ILE A O 1
ATOM 885 N N . SER A 1 118 ? 6.237 3.195 -10.117 1.00 93.19 118 SER A N 1
ATOM 886 C CA . SER A 1 118 ? 6.828 4.282 -10.887 1.00 93.19 118 SER A CA 1
ATOM 887 C C . SER A 1 118 ? 8.344 4.173 -10.815 1.00 93.19 118 SER A C 1
ATOM 889 O O . SER A 1 118 ? 8.887 3.937 -9.737 1.00 93.19 118 SER A O 1
ATOM 891 N N . ALA A 1 119 ? 9.022 4.355 -11.946 1.00 94.00 119 ALA A N 1
ATOM 892 C CA . ALA A 1 119 ? 10.473 4.503 -11.961 1.00 94.00 119 ALA A CA 1
ATOM 893 C C . ALA A 1 119 ? 10.870 5.868 -11.371 1.00 94.00 119 ALA A C 1
ATOM 895 O O . ALA A 1 119 ? 10.128 6.847 -11.515 1.00 94.00 119 ALA A O 1
ATOM 896 N N . THR A 1 120 ? 12.018 5.936 -10.701 1.00 92.81 120 THR A N 1
ATOM 897 C CA . THR A 1 120 ? 12.607 7.197 -10.221 1.00 92.81 120 THR A CA 1
ATOM 898 C C . THR A 1 120 ? 13.141 8.032 -11.383 1.00 92.81 120 THR A C 1
ATOM 900 O O . THR A 1 120 ? 12.912 9.241 -11.433 1.00 92.81 120 THR A O 1
ATOM 903 N N . GLU A 1 121 ? 13.743 7.383 -12.379 1.00 92.94 121 GLU A N 1
ATOM 904 C CA . GLU A 1 121 ? 14.240 7.997 -13.606 1.00 92.94 121 GLU A CA 1
ATOM 905 C C . GLU A 1 121 ? 13.361 7.630 -14.809 1.00 92.94 121 GLU A C 1
ATOM 907 O O . GLU A 1 121 ? 12.921 6.494 -14.973 1.00 92.94 121 GLU A O 1
ATOM 912 N N . ARG A 1 122 ? 13.129 8.594 -15.709 1.00 91.88 122 ARG A N 1
ATOM 913 C CA . ARG A 1 122 ? 12.375 8.355 -16.958 1.00 91.88 122 ARG A CA 1
ATOM 914 C C . ARG A 1 122 ? 13.245 7.873 -18.113 1.00 91.88 122 ARG A C 1
ATOM 916 O O . ARG A 1 122 ? 12.722 7.305 -19.074 1.00 91.88 122 ARG A O 1
ATOM 923 N N . THR A 1 123 ? 14.546 8.120 -18.037 1.00 94.94 123 THR A N 1
ATOM 924 C CA . THR A 1 123 ? 15.510 7.819 -19.091 1.00 94.94 123 THR A CA 1
ATOM 925 C C . THR A 1 123 ? 16.806 7.369 -18.445 1.00 94.94 123 THR A C 1
ATOM 927 O O . THR A 1 123 ? 17.335 8.077 -17.592 1.00 94.94 123 THR A O 1
ATOM 930 N N . VAL A 1 124 ? 17.295 6.200 -18.847 1.00 94.50 124 VAL A N 1
ATOM 931 C CA . VAL A 1 124 ? 18.465 5.541 -18.253 1.00 94.50 124 VAL A CA 1
ATOM 932 C C . VAL A 1 124 ? 19.346 4.933 -19.342 1.00 94.50 124 VAL A C 1
ATOM 934 O O . VAL A 1 124 ? 18.885 4.686 -20.456 1.00 94.50 124 VAL A O 1
ATOM 937 N N . ALA A 1 125 ? 20.623 4.719 -19.046 1.00 93.31 125 ALA A N 1
ATOM 938 C CA . ALA A 1 125 ? 21.533 3.995 -19.931 1.00 93.31 125 ALA A CA 1
ATOM 939 C C . ALA A 1 125 ? 21.379 2.471 -19.737 1.00 93.31 125 ALA A C 1
ATOM 941 O O . ALA A 1 125 ? 20.886 2.039 -18.690 1.00 93.31 125 ALA A O 1
ATOM 942 N N . PRO A 1 126 ? 21.803 1.630 -20.699 1.00 91.94 126 PRO A N 1
ATOM 943 C CA . PRO A 1 126 ? 22.103 0.233 -20.379 1.00 91.94 126 PRO A CA 1
ATOM 944 C C . PRO A 1 126 ? 23.170 0.170 -19.270 1.00 91.94 126 PRO A C 1
ATOM 946 O O . PRO A 1 126 ? 23.962 1.100 -19.142 1.00 91.94 126 PRO A O 1
ATOM 949 N N . ASP A 1 127 ? 23.199 -0.916 -18.492 1.00 93.00 127 ASP A N 1
ATOM 950 C CA . ASP A 1 127 ? 24.071 -1.089 -17.307 1.00 93.00 127 ASP A CA 1
ATOM 951 C C . ASP A 1 127 ? 23.767 -0.163 -16.109 1.00 93.00 127 ASP A C 1
ATOM 953 O O . ASP A 1 127 ? 24.435 -0.226 -15.080 1.00 93.00 127 ASP A O 1
ATOM 957 N N . ALA A 1 128 ? 22.764 0.714 -16.216 1.00 93.44 128 ALA A N 1
ATOM 958 C CA . ALA A 1 128 ? 22.368 1.584 -15.114 1.00 93.44 128 ALA A CA 1
ATOM 959 C C . ALA A 1 128 ? 21.499 0.849 -14.082 1.00 93.44 128 ALA A C 1
ATOM 961 O O . ALA A 1 128 ? 20.723 -0.051 -14.414 1.00 93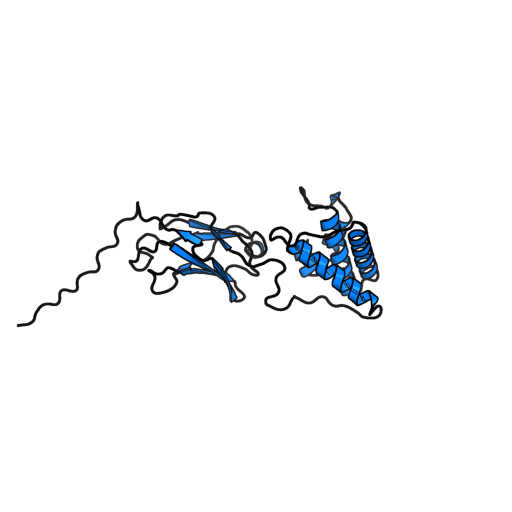.44 128 ALA A O 1
ATOM 962 N N . SER A 1 129 ? 21.550 1.315 -12.837 1.00 94.12 129 SER A N 1
ATOM 963 C CA . SER A 1 129 ? 20.568 0.963 -11.812 1.00 94.12 129 SER A CA 1
ATOM 964 C C . SER A 1 129 ? 19.320 1.836 -11.953 1.00 94.12 129 SER A C 1
ATOM 966 O O . SER A 1 129 ? 19.425 3.051 -12.125 1.00 94.12 129 SER A O 1
ATOM 968 N N . VAL A 1 130 ? 18.137 1.231 -11.851 1.00 94.44 130 VAL A N 1
ATOM 969 C CA . VAL A 1 130 ? 16.844 1.931 -11.903 1.00 94.44 130 VAL A CA 1
ATOM 970 C C . VAL A 1 130 ? 16.132 1.760 -10.574 1.00 94.44 130 VAL A C 1
ATOM 972 O O . VAL A 1 130 ? 15.893 0.630 -10.136 1.00 94.44 130 VAL A O 1
ATOM 975 N N . GLY A 1 131 ? 15.773 2.876 -9.946 1.00 93.00 131 GLY A N 1
ATOM 976 C CA . GLY A 1 131 ? 14.933 2.871 -8.757 1.00 93.00 131 GLY A CA 1
ATOM 977 C C . GLY A 1 131 ? 13.447 2.801 -9.110 1.00 93.00 131 GLY A C 1
ATOM 978 O O . GLY A 1 131 ? 12.980 3.316 -10.129 1.00 93.00 131 GLY A O 1
ATOM 979 N N . PHE A 1 132 ? 12.674 2.174 -8.234 1.00 92.88 132 PHE A N 1
ATOM 980 C CA . PHE A 1 132 ? 11.224 2.091 -8.309 1.00 92.88 132 PHE A CA 1
ATOM 981 C C . PHE A 1 132 ? 10.609 2.448 -6.968 1.00 92.88 132 PHE A C 1
ATOM 983 O O . PHE A 1 132 ? 11.113 2.058 -5.918 1.00 92.88 132 PHE A O 1
ATOM 990 N N . HIS A 1 133 ? 9.481 3.151 -7.012 1.00 91.69 133 HIS A N 1
ATOM 991 C CA . HIS A 1 133 ? 8.674 3.468 -5.841 1.00 91.69 133 HIS A CA 1
ATOM 992 C C . HIS A 1 133 ? 7.186 3.272 -6.132 1.00 91.69 133 HIS A C 1
ATOM 994 O O . HIS A 1 133 ? 6.742 3.345 -7.285 1.00 91.69 133 HIS A O 1
ATOM 1000 N N . GLY A 1 134 ? 6.390 3.018 -5.095 1.00 89.50 134 GLY A N 1
ATOM 1001 C CA . GLY A 1 134 ? 4.953 2.854 -5.270 1.00 89.50 134 GLY A CA 1
ATOM 1002 C C . GLY A 1 134 ? 4.233 2.154 -4.127 1.00 89.50 134 GLY A C 1
ATOM 1003 O O . GLY A 1 134 ? 4.498 2.385 -2.954 1.00 89.50 134 GLY A O 1
ATOM 1004 N N . THR A 1 135 ? 3.208 1.381 -4.474 1.00 88.31 135 THR A N 1
ATOM 1005 C CA . THR A 1 135 ? 2.351 0.661 -3.532 1.00 88.31 135 THR A CA 1
ATOM 1006 C C . THR A 1 135 ? 2.098 -0.744 -4.043 1.00 88.31 135 THR A C 1
ATOM 1008 O O . THR A 1 135 ? 1.652 -0.920 -5.176 1.00 88.31 135 THR A O 1
ATOM 1011 N N . TRP A 1 136 ? 2.379 -1.744 -3.212 1.00 88.38 136 TRP A N 1
ATOM 1012 C CA . TRP A 1 136 ? 2.135 -3.148 -3.532 1.00 88.38 136 TRP A CA 1
ATOM 1013 C C . TRP A 1 136 ? 1.998 -3.988 -2.252 1.00 88.38 136 TRP A C 1
ATOM 1015 O O . TRP A 1 136 ? 2.513 -3.604 -1.197 1.00 88.38 136 TRP A O 1
ATOM 1025 N N . PRO A 1 137 ? 1.282 -5.124 -2.305 1.00 81.69 137 PRO A N 1
ATOM 1026 C CA . PRO A 1 137 ? 0.765 -5.766 -1.097 1.00 81.69 137 PRO A CA 1
ATOM 1027 C C . PRO A 1 137 ? 1.759 -6.692 -0.388 1.00 81.69 137 PRO A C 1
ATOM 1029 O O . PRO A 1 137 ? 1.463 -7.150 0.710 1.00 81.69 137 PRO A O 1
ATOM 1032 N N . ASP A 1 138 ? 2.894 -7.021 -1.008 1.00 83.44 138 ASP A N 1
ATOM 1033 C CA . ASP A 1 138 ? 3.855 -7.986 -0.466 1.00 83.44 138 ASP A CA 1
ATOM 1034 C C . ASP A 1 138 ? 5.259 -7.782 -1.058 1.00 83.44 138 ASP A C 1
ATOM 1036 O O . ASP A 1 138 ? 5.432 -7.020 -2.004 1.00 83.44 138 ASP A O 1
ATOM 1040 N N . VAL A 1 139 ? 6.272 -8.433 -0.494 1.00 86.50 139 VAL A N 1
ATOM 1041 C CA . VAL A 1 139 ? 7.685 -8.239 -0.841 1.00 86.50 139 VAL A CA 1
ATOM 1042 C C . VAL A 1 139 ? 7.924 -8.487 -2.341 1.00 86.50 139 VAL A C 1
ATOM 1044 O O . VAL A 1 139 ? 7.518 -9.541 -2.846 1.00 86.50 139 VAL A O 1
ATOM 1047 N N . PRO A 1 140 ? 8.587 -7.561 -3.060 1.00 89.25 140 PRO A N 1
ATOM 1048 C CA . PRO A 1 140 ? 9.087 -7.774 -4.413 1.00 89.25 140 PRO A CA 1
ATOM 1049 C C . PRO A 1 140 ? 9.907 -9.058 -4.521 1.00 89.25 140 PRO A C 1
ATOM 1051 O O . PRO A 1 140 ? 10.841 -9.263 -3.748 1.00 89.25 140 PRO A O 1
ATOM 1054 N N . ARG A 1 141 ? 9.567 -9.914 -5.487 1.00 91.44 141 ARG A N 1
ATOM 1055 C CA . ARG A 1 141 ? 10.309 -11.148 -5.773 1.00 91.44 141 ARG A CA 1
ATOM 1056 C C . ARG A 1 141 ? 11.106 -11.029 -7.063 1.00 91.44 141 ARG A C 1
ATOM 1058 O O . ARG A 1 141 ? 12.284 -11.352 -7.068 1.00 91.44 141 ARG A O 1
ATOM 1065 N N . ILE A 1 142 ? 10.454 -10.594 -8.137 1.00 95.19 142 ILE A N 1
ATOM 1066 C CA . ILE A 1 142 ? 11.078 -10.389 -9.445 1.00 95.19 142 ILE A CA 1
ATOM 1067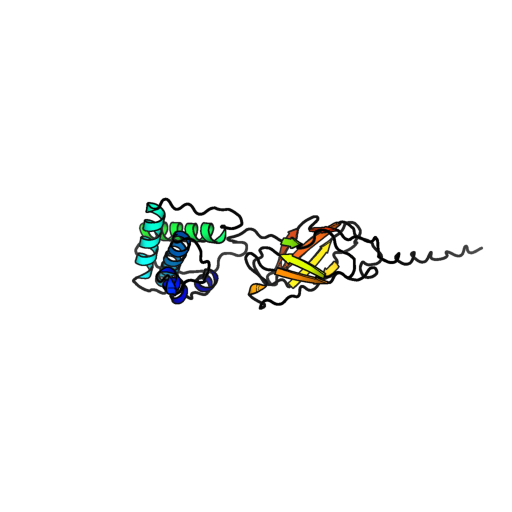 C C . ILE A 1 142 ? 10.484 -9.163 -10.128 1.00 95.19 142 ILE A C 1
ATOM 1069 O O . ILE A 1 142 ? 9.343 -8.768 -9.856 1.00 95.19 142 ILE A O 1
ATOM 1073 N N . VAL A 1 143 ? 11.254 -8.601 -11.050 1.00 96.31 143 VAL A N 1
ATOM 1074 C CA . VAL A 1 143 ? 10.828 -7.529 -11.944 1.00 96.31 143 VAL A CA 1
ATOM 1075 C C . VAL A 1 143 ? 10.961 -8.021 -13.374 1.00 96.31 143 VAL A C 1
ATOM 1077 O O . VAL A 1 143 ? 12.044 -8.393 -13.809 1.00 96.31 143 VAL A O 1
ATOM 1080 N N . GLU A 1 144 ? 9.855 -8.029 -14.105 1.00 97.75 144 GLU A N 1
ATOM 1081 C CA . GLU A 1 144 ? 9.835 -8.326 -15.532 1.00 97.75 144 GLU A CA 1
ATOM 1082 C C . GLU A 1 144 ? 9.888 -7.018 -16.324 1.00 97.75 144 GLU A C 1
ATOM 1084 O O . GLU A 1 144 ? 8.998 -6.170 -16.195 1.00 97.75 144 GLU A O 1
ATOM 1089 N N . LEU A 1 145 ? 10.896 -6.879 -17.179 1.00 96.81 145 LEU A N 1
ATOM 1090 C CA . LEU A 1 145 ? 10.993 -5.824 -18.177 1.00 96.81 145 LEU A CA 1
ATOM 1091 C C . LEU A 1 145 ? 10.476 -6.353 -19.510 1.00 96.81 145 LEU A C 1
ATOM 1093 O O . LEU A 1 145 ? 10.959 -7.362 -20.026 1.00 96.81 145 LEU A O 1
ATOM 1097 N N . ARG A 1 146 ? 9.486 -5.668 -20.074 1.00 97.00 146 ARG A N 1
ATOM 1098 C CA . ARG A 1 146 ? 8.899 -5.986 -21.375 1.00 97.00 146 ARG A CA 1
ATOM 1099 C C . ARG A 1 146 ? 9.119 -4.822 -22.323 1.00 97.00 146 ARG A C 1
ATOM 1101 O O . ARG A 1 146 ? 8.972 -3.667 -21.943 1.00 97.00 146 ARG A O 1
ATOM 1108 N N . ALA A 1 147 ? 9.444 -5.144 -23.561 1.00 96.38 147 ALA A N 1
ATOM 1109 C CA . ALA A 1 147 ? 9.557 -4.189 -24.648 1.00 96.38 147 ALA A CA 1
ATOM 1110 C C . ALA A 1 147 ? 9.171 -4.896 -25.946 1.00 96.38 147 ALA A C 1
ATOM 1112 O O . ALA A 1 147 ? 9.234 -6.124 -26.017 1.00 96.38 147 ALA A O 1
ATOM 1113 N N . ALA A 1 148 ? 8.769 -4.138 -26.963 1.00 93.94 148 ALA A N 1
ATOM 1114 C CA . ALA A 1 148 ? 8.346 -4.712 -28.242 1.00 93.94 148 ALA A CA 1
ATOM 1115 C C . ALA A 1 148 ? 9.490 -5.458 -28.951 1.00 93.94 148 ALA A C 1
ATOM 1117 O O . ALA A 1 148 ? 9.256 -6.396 -29.706 1.00 93.94 148 ALA A O 1
ATOM 1118 N N . GLU A 1 149 ? 10.725 -5.033 -28.695 1.00 93.69 149 GLU A N 1
ATOM 1119 C CA . GLU A 1 149 ? 11.947 -5.566 -29.284 1.00 93.69 149 GLU A CA 1
ATOM 1120 C C . GLU A 1 149 ? 12.436 -6.850 -28.596 1.00 93.69 149 GLU A C 1
ATOM 1122 O O . GLU A 1 149 ? 13.329 -7.509 -29.122 1.00 93.69 149 GLU A O 1
ATOM 1127 N N . LEU A 1 150 ? 11.882 -7.208 -27.432 1.00 90.31 150 LEU A N 1
ATOM 1128 C CA . LEU A 1 150 ? 12.266 -8.404 -26.682 1.00 90.31 150 LEU A CA 1
ATOM 1129 C C . LEU A 1 150 ? 11.309 -9.559 -26.992 1.00 90.31 150 LEU A C 1
ATOM 1131 O O . LEU A 1 150 ? 10.094 -9.417 -26.875 1.00 90.31 150 LEU A O 1
ATOM 1135 N N . ALA A 1 151 ? 11.862 -10.725 -27.338 1.00 87.69 151 ALA A N 1
ATOM 1136 C CA . ALA A 1 151 ? 11.071 -11.933 -27.582 1.00 87.69 151 ALA A CA 1
ATOM 1137 C C . ALA A 1 151 ? 10.371 -12.440 -26.307 1.00 87.69 151 ALA A C 1
ATOM 1139 O O . ALA A 1 151 ? 9.222 -12.872 -26.359 1.00 87.69 151 ALA A O 1
ATOM 1140 N N . GLU A 1 152 ? 11.055 -12.344 -25.165 1.00 91.69 152 GLU A N 1
ATOM 1141 C CA . GLU A 1 152 ? 10.548 -12.706 -23.842 1.00 91.69 152 GLU A CA 1
ATOM 1142 C C . GLU A 1 152 ? 10.862 -11.601 -22.822 1.00 91.69 152 GLU A C 1
ATOM 1144 O O . GLU A 1 152 ? 11.821 -10.845 -23.012 1.00 91.69 152 GLU A O 1
ATOM 1149 N N . PRO A 1 153 ? 10.082 -11.481 -21.731 1.00 94.56 153 PRO A N 1
ATOM 1150 C CA . PRO A 1 153 ? 10.375 -10.529 -20.669 1.00 94.56 153 PRO A CA 1
ATOM 1151 C C . PRO A 1 153 ? 11.733 -10.813 -20.024 1.00 94.56 153 PRO A C 1
ATOM 1153 O O . PRO A 1 153 ? 12.015 -11.939 -19.610 1.00 94.56 153 PRO A O 1
ATOM 1156 N N . LEU A 1 154 ? 12.546 -9.774 -19.856 1.00 95.50 154 LEU A N 1
ATOM 1157 C CA . LEU A 1 154 ? 13.769 -9.883 -19.073 1.00 95.50 154 LEU A CA 1
ATOM 1158 C C . LEU A 1 154 ? 13.411 -9.875 -17.586 1.00 95.50 154 LEU A C 1
ATOM 1160 O O . LEU A 1 154 ? 12.726 -8.969 -17.121 1.00 95.50 154 LEU A O 1
ATOM 1164 N N . THR A 1 155 ? 13.872 -10.873 -16.839 1.00 96.31 155 THR A N 1
ATOM 1165 C CA . THR A 1 155 ? 13.593 -10.991 -15.403 1.00 96.31 155 THR A CA 1
ATOM 1166 C C . THR A 1 155 ? 14.798 -10.535 -14.591 1.00 96.31 155 THR A C 1
ATOM 1168 O O . THR A 1 155 ? 15.899 -11.034 -14.801 1.00 96.31 155 THR A O 1
ATOM 1171 N N . LEU A 1 156 ? 14.577 -9.611 -13.658 1.00 95.50 156 LEU A N 1
ATOM 1172 C CA . LEU A 1 156 ? 15.595 -9.033 -12.784 1.00 95.50 156 LEU A CA 1
ATOM 1173 C C . LEU A 1 156 ? 15.242 -9.246 -11.309 1.00 95.50 156 LEU A C 1
ATOM 1175 O O . LEU A 1 156 ? 14.064 -9.286 -10.934 1.00 95.50 156 LEU A O 1
ATOM 1179 N N . GLU A 1 157 ? 16.271 -9.348 -10.470 1.00 93.12 157 GLU A N 1
ATOM 1180 C CA . GLU A 1 157 ? 16.123 -9.452 -9.019 1.00 93.12 157 GLU A CA 1
ATOM 1181 C C . GLU A 1 157 ? 16.113 -8.055 -8.368 1.00 93.12 157 GLU A C 1
ATOM 1183 O O . GLU A 1 157 ? 17.051 -7.280 -8.565 1.00 93.12 157 GLU A O 1
ATOM 1188 N N . PRO A 1 158 ? 15.071 -7.701 -7.591 1.00 92.50 158 PRO A N 1
ATOM 1189 C CA . PRO A 1 158 ? 15.001 -6.418 -6.904 1.00 92.50 158 PRO A CA 1
ATOM 1190 C C . PRO A 1 158 ? 15.865 -6.393 -5.632 1.00 92.50 158 PRO A C 1
ATOM 1192 O O . PRO A 1 158 ? 15.719 -7.231 -4.736 1.00 92.50 158 PRO A O 1
ATOM 1195 N N . TYR A 1 159 ? 16.686 -5.356 -5.480 1.00 88.50 159 TYR A N 1
ATOM 1196 C CA . TYR A 1 159 ? 17.522 -5.117 -4.299 1.00 88.50 159 TYR A CA 1
ATOM 1197 C C . TYR A 1 159 ? 17.259 -3.734 -3.675 1.00 88.50 159 TYR A C 1
ATOM 1199 O O . TYR A 1 159 ? 16.420 -2.973 -4.149 1.00 88.50 159 TYR A O 1
ATOM 1207 N N . GLY A 1 160 ? 17.913 -3.434 -2.548 1.00 76.69 160 GLY A N 1
ATOM 1208 C CA . GLY A 1 160 ? 17.773 -2.162 -1.826 1.00 76.69 160 GLY A CA 1
ATOM 1209 C C . GLY A 1 160 ? 17.665 -2.345 -0.312 1.00 76.69 160 GLY A C 1
ATOM 1210 O O . GLY A 1 160 ? 17.163 -3.371 0.161 1.00 76.69 160 GLY A O 1
ATOM 1211 N N . SER A 1 161 ? 18.176 -1.360 0.434 1.00 57.59 161 SER A N 1
ATOM 1212 C CA . SER A 1 161 ? 18.207 -1.345 1.896 1.00 57.59 161 SER A CA 1
ATOM 1213 C C . SER A 1 161 ? 16.924 -0.752 2.456 1.00 57.59 161 SER A C 1
ATOM 1215 O O . SER A 1 161 ? 16.796 0.456 2.586 1.00 57.59 161 SER A O 1
ATOM 1217 N N . ASP A 1 162 ? 15.996 -1.630 2.786 1.00 48.50 162 ASP A N 1
ATOM 1218 C CA . ASP A 1 162 ? 14.942 -1.401 3.758 1.00 48.50 162 ASP A CA 1
ATOM 1219 C C . ASP A 1 162 ? 14.422 -2.806 4.059 1.00 48.50 162 ASP A C 1
ATOM 1221 O O . ASP A 1 162 ? 14.160 -3.561 3.122 1.00 48.50 162 ASP A O 1
ATOM 1225 N N . ASN A 1 163 ? 14.432 -3.202 5.339 1.00 46.50 163 ASN A N 1
ATOM 1226 C CA . ASN A 1 163 ? 14.069 -4.536 5.846 1.00 46.50 163 ASN A CA 1
ATOM 1227 C C . ASN A 1 163 ? 13.040 -5.247 4.951 1.00 46.50 163 ASN A C 1
ATOM 1229 O O . ASN A 1 163 ? 12.107 -4.609 4.493 1.00 46.50 163 ASN A O 1
ATOM 1233 N N . GLU A 1 164 ? 13.119 -6.565 4.737 1.00 52.88 164 GLU A N 1
ATOM 1234 C CA . GLU A 1 164 ? 12.214 -7.285 3.807 1.00 52.88 164 GLU A CA 1
ATOM 1235 C C . GLU A 1 164 ? 10.720 -6.901 3.938 1.00 52.88 164 GLU A C 1
ATOM 1237 O O . GLU A 1 164 ? 9.988 -6.91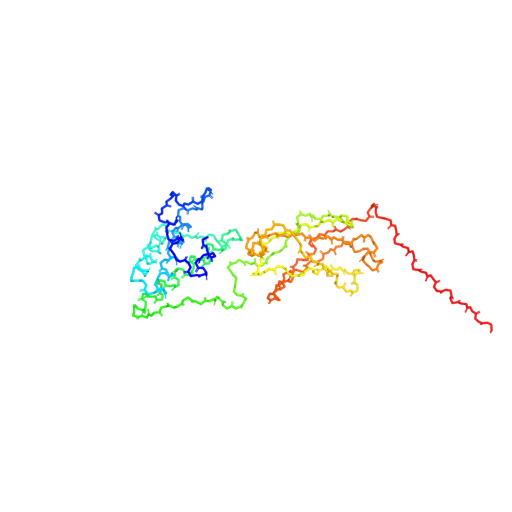6 2.956 1.00 52.88 164 GLU A O 1
ATOM 1242 N N . ARG A 1 165 ? 10.288 -6.486 5.139 1.00 51.66 165 ARG A N 1
ATOM 1243 C CA . ARG A 1 165 ? 8.943 -5.982 5.462 1.00 51.66 165 ARG A CA 1
ATOM 1244 C C . ARG A 1 165 ? 8.608 -4.559 4.973 1.00 51.66 165 ARG A C 1
ATOM 1246 O O . ARG A 1 165 ? 7.432 -4.270 4.811 1.00 51.66 165 ARG A O 1
ATOM 1253 N N . THR A 1 166 ? 9.580 -3.671 4.778 1.00 55.31 166 THR A N 1
ATOM 1254 C CA . THR A 1 166 ? 9.405 -2.290 4.279 1.00 55.31 166 THR A CA 1
ATOM 1255 C C . THR A 1 166 ? 9.563 -2.182 2.765 1.00 55.31 166 THR A C 1
ATOM 1257 O O . THR A 1 166 ? 9.136 -1.189 2.185 1.00 55.31 166 THR A O 1
ATOM 1260 N N . LYS A 1 167 ? 10.068 -3.231 2.094 1.00 60.53 167 LYS A N 1
ATOM 1261 C CA . LYS A 1 167 ? 10.008 -3.320 0.628 1.00 60.53 167 LYS A CA 1
ATOM 1262 C C . LYS A 1 167 ? 8.580 -3.395 0.091 1.00 60.53 167 LYS A C 1
ATOM 1264 O O . LYS A 1 167 ? 8.442 -3.383 -1.119 1.00 60.53 167 LYS A O 1
ATOM 1269 N N . CYS A 1 168 ? 7.543 -3.540 0.918 1.00 68.62 168 CYS A N 1
ATOM 1270 C CA . CYS A 1 168 ? 6.135 -3.544 0.515 1.00 68.62 168 CYS A CA 1
ATOM 1271 C C . CYS A 1 168 ? 5.325 -2.463 1.233 1.00 68.62 168 CYS A C 1
ATOM 1273 O O . CYS A 1 168 ? 5.848 -1.741 2.076 1.00 68.62 168 CYS A O 1
ATOM 1275 N N . CYS A 1 169 ? 4.029 -2.393 0.920 1.00 78.31 169 CYS A N 1
ATOM 1276 C CA . CYS A 1 169 ? 3.071 -1.393 1.389 1.00 78.31 169 CYS A CA 1
ATOM 1277 C C . CYS A 1 169 ? 3.146 -0.064 0.618 1.00 78.31 169 CYS A C 1
ATOM 1279 O O . CYS A 1 169 ? 3.646 0.001 -0.501 1.00 78.31 169 CYS A O 1
ATOM 1281 N N . LYS A 1 170 ? 2.514 0.973 1.177 1.00 80.94 170 LYS A N 1
ATOM 1282 C CA . LYS A 1 170 ? 2.402 2.306 0.582 1.00 80.94 170 LYS A CA 1
ATOM 1283 C C . LYS A 1 170 ? 3.741 3.040 0.677 1.00 80.94 170 LYS A C 1
ATOM 1285 O O . LYS A 1 170 ? 4.328 3.051 1.752 1.00 80.94 170 LYS A O 1
ATOM 1290 N N . ASP A 1 171 ? 4.125 3.690 -0.418 1.00 80.88 171 ASP A N 1
ATOM 1291 C CA . ASP A 1 171 ? 5.352 4.478 -0.584 1.00 80.88 171 ASP A CA 1
ATOM 1292 C C . ASP A 1 171 ? 6.638 3.649 -0.382 1.00 80.88 171 ASP A C 1
ATOM 1294 O O . ASP A 1 171 ? 7.663 4.157 0.059 1.00 80.88 171 ASP A O 1
ATOM 1298 N N . ALA A 1 172 ? 6.578 2.358 -0.723 1.00 85.94 172 ALA A N 1
ATOM 1299 C CA . ALA A 1 172 ? 7.724 1.454 -0.698 1.00 85.94 172 ALA A CA 1
ATOM 1300 C C . ALA A 1 172 ? 8.648 1.685 -1.903 1.00 85.94 172 ALA A C 1
ATOM 1302 O O . ALA A 1 172 ? 8.202 2.192 -2.937 1.00 85.94 172 ALA A O 1
ATOM 1303 N N . GLY A 1 173 ? 9.915 1.268 -1.787 1.00 89.31 173 GLY A N 1
ATOM 1304 C CA . GLY A 1 173 ? 10.913 1.390 -2.851 1.00 89.31 173 GLY A CA 1
ATOM 1305 C C . GLY A 1 173 ? 11.854 0.189 -2.982 1.00 89.31 173 GLY A C 1
ATOM 1306 O O . GLY A 1 173 ? 12.051 -0.571 -2.033 1.00 89.31 173 GLY A O 1
ATOM 1307 N N . PHE A 1 174 ? 12.412 0.006 -4.180 1.00 91.69 174 PHE A N 1
ATOM 1308 C CA . PHE A 1 174 ? 13.474 -0.959 -4.496 1.00 91.69 174 PHE A CA 1
ATOM 1309 C C . PHE A 1 174 ? 14.246 -0.509 -5.747 1.00 91.69 174 PHE A C 1
ATOM 1311 O O . PHE A 1 174 ? 13.786 0.373 -6.466 1.00 91.69 174 PHE A O 1
ATOM 1318 N N . SER A 1 175 ? 15.372 -1.155 -6.043 1.00 93.31 175 SER A N 1
ATOM 1319 C CA . SER A 1 175 ? 16.152 -0.944 -7.267 1.00 93.31 175 SER A CA 1
ATOM 1320 C C . SER A 1 175 ? 16.382 -2.250 -8.025 1.00 93.31 175 SER A C 1
ATOM 1322 O O . SER A 1 175 ? 16.281 -3.337 -7.453 1.00 93.31 175 SER A O 1
ATOM 1324 N N . VAL A 1 176 ? 16.694 -2.141 -9.314 1.00 94.75 176 VAL A N 1
ATOM 1325 C CA . VAL A 1 176 ? 17.210 -3.237 -10.153 1.00 94.75 176 VAL A CA 1
ATOM 1326 C C . VAL A 1 176 ? 18.392 -2.737 -10.970 1.00 94.75 176 VAL A C 1
ATOM 1328 O O . VAL A 1 176 ? 18.431 -1.560 -11.325 1.00 94.75 176 VAL A O 1
ATOM 1331 N N . ASP A 1 177 ? 19.305 -3.635 -11.323 1.00 95.56 177 ASP A N 1
ATOM 1332 C CA . ASP A 1 177 ? 20.380 -3.342 -12.269 1.00 95.56 177 ASP A CA 1
ATOM 1333 C C . ASP A 1 177 ? 19.961 -3.798 -13.661 1.00 95.56 177 ASP A C 1
ATOM 1335 O O . ASP A 1 177 ? 19.579 -4.956 -13.864 1.00 95.56 177 ASP A O 1
ATOM 1339 N N . LEU A 1 178 ? 19.996 -2.878 -14.624 1.00 95.25 178 LEU A N 1
ATOM 1340 C CA . LEU A 1 178 ? 19.820 -3.236 -16.023 1.00 95.25 178 LEU A CA 1
ATOM 1341 C C . LEU A 1 178 ? 21.060 -3.979 -16.504 1.00 95.25 178 LEU A C 1
ATOM 1343 O O . LEU A 1 178 ? 22.172 -3.631 -16.113 1.00 95.25 178 LEU A O 1
ATOM 1347 N N . PRO A 1 179 ? 20.915 -4.964 -17.399 1.00 93.44 179 PRO A N 1
ATOM 1348 C CA . PRO A 1 179 ? 22.089 -5.556 -17.998 1.00 93.44 179 PRO A CA 1
ATOM 1349 C C . PRO A 1 179 ? 22.819 -4.526 -18.868 1.00 93.44 179 PRO A C 1
ATOM 1351 O O . PRO A 1 179 ? 22.221 -3.589 -19.412 1.00 93.44 179 PRO A O 1
ATOM 1354 N N . GLY A 1 180 ? 24.114 -4.754 -19.069 1.00 90.62 180 GLY A N 1
ATOM 1355 C CA . GLY A 1 180 ? 24.885 -4.020 -20.062 1.00 90.62 180 GLY A CA 1
ATOM 1356 C C . GLY A 1 180 ? 24.357 -4.205 -21.496 1.00 90.62 180 GLY A C 1
ATOM 1357 O O . GLY A 1 180 ? 23.475 -5.033 -21.752 1.00 90.62 180 GLY A O 1
ATOM 1358 N N . PRO A 1 181 ? 24.928 -3.488 -22.482 1.00 87.50 181 PRO A N 1
ATOM 1359 C CA . PRO A 1 181 ? 24.385 -3.391 -23.841 1.00 87.50 181 PRO A CA 1
ATOM 1360 C C . PRO A 1 181 ? 24.114 -4.724 -24.557 1.00 87.50 181 PRO A C 1
ATOM 1362 O O . PRO A 1 181 ? 23.231 -4.799 -25.406 1.00 87.50 181 PRO A O 1
ATOM 1365 N N . ASN A 1 182 ? 24.857 -5.778 -24.209 1.00 87.00 182 ASN A N 1
ATOM 1366 C CA . ASN A 1 182 ? 24.734 -7.105 -24.816 1.00 87.00 182 ASN A CA 1
ATOM 1367 C C . ASN A 1 182 ? 23.767 -8.043 -24.071 1.00 87.00 182 ASN A C 1
ATOM 1369 O O . ASN A 1 182 ? 23.434 -9.105 -24.593 1.00 87.00 182 ASN A O 1
ATOM 1373 N N . GLY A 1 183 ? 23.304 -7.684 -22.870 1.00 86.94 183 GLY A N 1
ATOM 1374 C CA . GLY A 1 183 ? 22.448 -8.552 -22.052 1.00 86.94 183 GLY A CA 1
ATOM 1375 C C . GLY A 1 183 ? 20.955 -8.478 -22.387 1.00 86.94 183 GLY A C 1
ATOM 1376 O O . GLY A 1 183 ? 20.152 -9.137 -21.739 1.00 86.94 183 GLY A O 1
ATOM 1377 N N . PHE A 1 184 ? 20.581 -7.738 -23.434 1.00 90.19 184 PHE A N 1
ATOM 1378 C CA . PHE A 1 184 ? 19.218 -7.681 -23.979 1.00 90.19 184 PHE A CA 1
ATOM 1379 C C . PHE A 1 184 ? 19.011 -8.644 -25.163 1.00 90.19 184 PHE A C 1
ATOM 1381 O O . PHE A 1 184 ? 18.228 -8.372 -26.071 1.00 90.19 184 PHE A O 1
ATOM 1388 N N . GLY A 1 185 ? 19.756 -9.754 -25.209 1.00 84.50 185 GLY A N 1
ATOM 1389 C CA . GLY A 1 185 ? 19.629 -10.757 -26.276 1.00 84.50 185 GLY A CA 1
ATOM 1390 C C . GLY A 1 185 ? 19.981 -10.230 -27.672 1.00 84.50 185 GLY A C 1
ATOM 1391 O O . GLY A 1 185 ? 19.416 -10.685 -28.658 1.00 84.50 185 GLY A O 1
ATOM 1392 N N . GLY A 1 186 ? 20.874 -9.239 -27.761 1.00 84.19 186 GLY A N 1
ATOM 1393 C CA . GLY A 1 186 ? 21.237 -8.576 -29.021 1.00 84.19 186 GLY A CA 1
ATOM 1394 C C . GLY A 1 186 ? 20.241 -7.512 -29.502 1.00 84.19 186 GLY A C 1
ATOM 1395 O O . GLY A 1 186 ? 20.462 -6.903 -30.549 1.00 84.19 186 GLY A O 1
ATOM 1396 N N . HIS A 1 187 ? 19.175 -7.251 -28.743 1.00 89.12 187 HIS A N 1
ATOM 1397 C CA . HIS A 1 187 ? 18.193 -6.213 -29.044 1.00 89.12 187 HIS A CA 1
ATOM 1398 C C . HIS A 1 187 ? 18.501 -4.906 -28.310 1.00 89.12 187 HIS A C 1
ATOM 1400 O O . HIS A 1 187 ? 19.241 -4.870 -27.330 1.00 89.12 187 HIS A O 1
ATOM 1406 N N . ARG A 1 188 ? 17.910 -3.810 -28.792 1.00 91.88 188 ARG A N 1
ATOM 1407 C CA . ARG A 1 188 ? 18.032 -2.475 -28.196 1.00 91.88 188 ARG A CA 1
ATOM 1408 C C . ARG A 1 188 ? 16.654 -1.919 -27.844 1.00 91.88 188 ARG A C 1
ATOM 1410 O O . ARG A 1 188 ? 16.155 -1.064 -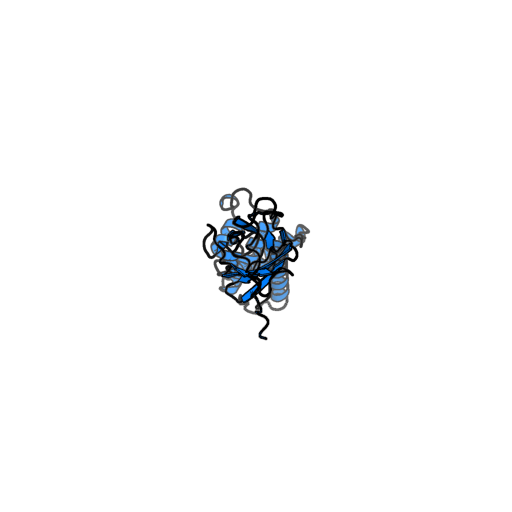28.575 1.00 91.88 188 ARG A O 1
ATOM 1417 N N . PRO A 1 189 ? 16.006 -2.430 -26.783 1.00 93.12 189 PRO A N 1
ATOM 1418 C CA . PRO A 1 189 ? 14.695 -1.941 -26.386 1.00 93.12 189 PRO A CA 1
ATOM 1419 C C . PRO A 1 189 ? 14.756 -0.472 -25.970 1.00 93.12 189 PRO A C 1
ATOM 1421 O O . PRO A 1 189 ? 15.705 -0.042 -25.313 1.00 93.12 189 PRO A O 1
ATOM 1424 N N . THR A 1 190 ? 13.751 0.303 -26.368 1.00 93.56 190 THR A N 1
ATOM 1425 C CA . THR A 1 190 ? 13.720 1.757 -26.126 1.00 93.56 190 THR A CA 1
ATOM 1426 C C . THR A 1 190 ? 12.684 2.169 -25.092 1.00 93.56 190 THR A C 1
ATOM 1428 O O . THR A 1 190 ? 12.983 3.007 -24.246 1.00 93.56 190 THR A O 1
ATOM 1431 N N . VAL A 1 191 ? 11.493 1.569 -25.121 1.00 96.19 191 VAL A N 1
ATOM 1432 C CA . VAL A 1 191 ? 10.401 1.833 -24.175 1.00 96.19 191 VAL A CA 1
ATOM 1433 C C . VAL A 1 191 ? 10.156 0.580 -23.349 1.00 96.19 191 VAL A C 1
ATOM 1435 O O . VAL A 1 191 ? 9.860 -0.476 -23.905 1.00 96.19 191 VAL A O 1
ATOM 1438 N N . ILE A 1 192 ? 10.277 0.703 -22.027 1.00 97.56 192 ILE A N 1
ATOM 1439 C CA . ILE A 1 192 ? 10.181 -0.434 -21.114 1.00 97.56 192 ILE A CA 1
ATOM 1440 C C . ILE A 1 192 ? 8.864 -0.392 -20.344 1.00 97.56 192 ILE A C 1
ATOM 1442 O O . ILE A 1 192 ? 8.595 0.529 -19.569 1.00 97.56 192 ILE A O 1
ATOM 1446 N N . ASP A 1 193 ? 8.061 -1.433 -20.521 1.00 97.62 193 ASP A N 1
ATOM 1447 C CA . ASP A 1 193 ? 6.986 -1.800 -19.613 1.00 97.62 193 ASP A CA 1
ATOM 1448 C C . ASP A 1 193 ? 7.581 -2.583 -18.439 1.00 97.62 193 ASP A C 1
ATOM 1450 O O . ASP A 1 193 ? 8.387 -3.496 -18.620 1.00 97.62 193 ASP A O 1
ATOM 1454 N N . VAL A 1 194 ? 7.157 -2.258 -17.222 1.00 97.56 194 VAL A N 1
ATOM 1455 C CA . VAL A 1 194 ? 7.643 -2.906 -16.000 1.00 97.56 194 VAL A CA 1
ATOM 1456 C C . VAL A 1 194 ? 6.506 -3.666 -15.353 1.00 97.56 194 VAL A C 1
ATOM 1458 O O . VAL A 1 194 ? 5.421 -3.118 -15.167 1.00 97.56 194 VAL A O 1
ATOM 1461 N N . THR A 1 195 ? 6.748 -4.918 -14.976 1.00 97.75 195 THR A N 1
ATOM 1462 C CA . THR A 1 195 ? 5.863 -5.673 -14.088 1.00 97.75 195 THR A CA 1
ATOM 1463 C C . THR A 1 195 ? 6.619 -6.136 -12.855 1.00 97.75 195 THR A C 1
ATOM 1465 O O . THR A 1 195 ? 7.519 -6.963 -12.940 1.00 97.75 195 THR A O 1
ATOM 1468 N N . LEU A 1 196 ? 6.212 -5.633 -11.697 1.00 94.94 196 LEU A N 1
ATOM 1469 C CA . LEU A 1 196 ? 6.627 -6.152 -10.403 1.00 94.94 196 LEU A CA 1
ATOM 1470 C C . LEU A 1 196 ? 5.798 -7.392 -10.065 1.00 94.94 196 LEU A C 1
ATOM 1472 O O . LEU A 1 196 ? 4.568 -7.335 -10.113 1.00 94.94 196 LEU A O 1
ATOM 1476 N N . VAL A 1 197 ? 6.457 -8.480 -9.670 1.00 94.12 197 VAL A N 1
ATOM 1477 C CA . VAL A 1 197 ? 5.808 -9.674 -9.115 1.00 94.12 197 VAL A CA 1
ATOM 1478 C C . VAL A 1 197 ? 6.222 -9.831 -7.659 1.00 94.12 197 VAL A C 1
ATOM 1480 O O . VAL A 1 197 ? 7.411 -9.924 -7.342 1.00 94.12 197 VAL A O 1
ATOM 1483 N N . THR A 1 198 ? 5.244 -9.866 -6.765 1.00 91.00 198 THR A N 1
ATOM 1484 C CA . THR A 1 198 ? 5.465 -10.015 -5.323 1.00 91.00 198 THR A CA 1
ATOM 1485 C C . THR A 1 198 ? 5.512 -11.490 -4.905 1.00 91.00 198 THR A C 1
ATOM 1487 O O . THR A 1 198 ? 5.129 -12.387 -5.663 1.00 91.00 198 THR A O 1
ATOM 1490 N N . LYS A 1 199 ? 5.975 -11.776 -3.682 1.00 87.06 199 LYS A N 1
ATOM 1491 C CA . LYS A 1 199 ? 6.103 -13.141 -3.140 1.00 87.06 199 LYS A CA 1
ATOM 1492 C C . LYS A 1 199 ? 4.777 -13.916 -3.129 1.00 87.06 199 LYS A C 1
ATOM 1494 O O . LYS A 1 199 ? 4.775 -15.096 -3.474 1.00 87.06 199 LYS A O 1
ATOM 1499 N N . ASN A 1 200 ? 3.661 -13.261 -2.814 1.00 85.75 200 ASN A N 1
ATOM 1500 C CA . ASN A 1 200 ? 2.310 -13.830 -2.905 1.00 85.75 200 ASN A CA 1
ATOM 1501 C C . ASN A 1 200 ? 1.729 -13.916 -4.336 1.00 85.75 200 ASN A C 1
ATOM 1503 O O . ASN A 1 200 ? 0.572 -14.299 -4.493 1.00 85.75 200 ASN A O 1
ATOM 1507 N N . GLY A 1 201 ? 2.498 -13.568 -5.373 1.00 88.56 201 GLY A N 1
ATOM 1508 C CA . GLY A 1 201 ? 2.100 -13.702 -6.777 1.00 88.56 201 GLY A CA 1
ATOM 1509 C C . GLY A 1 201 ? 1.282 -12.540 -7.347 1.00 88.56 201 GLY A C 1
ATOM 1510 O O . GLY A 1 201 ? 0.841 -12.628 -8.494 1.00 88.56 201 GLY A O 1
ATOM 1511 N N . VAL A 1 202 ? 1.083 -11.447 -6.600 1.00 89.19 202 VAL A N 1
ATOM 1512 C CA . VAL A 1 202 ? 0.451 -10.235 -7.145 1.00 89.19 202 VAL A CA 1
ATOM 1513 C C . VAL A 1 202 ? 1.370 -9.595 -8.184 1.00 89.19 202 VAL A C 1
ATOM 1515 O O . VAL A 1 202 ? 2.588 -9.538 -8.019 1.00 89.19 202 VAL A O 1
ATOM 1518 N N . ARG A 1 203 ? 0.767 -9.113 -9.273 1.00 93.69 203 ARG A N 1
ATOM 1519 C CA . ARG A 1 203 ? 1.462 -8.476 -10.393 1.00 93.69 203 ARG A CA 1
ATOM 1520 C C . ARG A 1 203 ? 1.039 -7.016 -10.496 1.00 93.69 203 ARG A C 1
ATOM 1522 O O . ARG A 1 203 ? -0.154 -6.732 -10.592 1.00 93.69 203 ARG A O 1
ATOM 1529 N N . VAL A 1 204 ? 2.007 -6.105 -10.483 1.00 93.31 204 VAL A N 1
ATOM 1530 C CA . VAL A 1 204 ? 1.787 -4.657 -10.609 1.00 93.31 204 VAL A CA 1
ATOM 1531 C C . VAL A 1 204 ? 2.522 -4.167 -11.846 1.00 93.31 204 VAL A C 1
ATOM 1533 O O . VAL A 1 204 ? 3.748 -4.223 -11.899 1.00 93.31 204 VAL A O 1
ATOM 1536 N N . THR A 1 205 ? 1.776 -3.705 -12.847 1.00 96.06 205 THR A N 1
ATOM 1537 C CA . THR A 1 205 ? 2.333 -3.332 -14.151 1.00 96.06 205 THR A CA 1
ATOM 1538 C C . THR A 1 205 ? 2.249 -1.830 -14.386 1.00 96.06 205 THR A C 1
ATOM 1540 O O . THR A 1 205 ? 1.196 -1.218 -14.204 1.00 96.06 205 THR A O 1
ATOM 1543 N N . ARG A 1 206 ? 3.344 -1.250 -14.880 1.00 96.31 206 ARG A N 1
ATOM 1544 C CA . ARG A 1 206 ? 3.403 0.108 -15.416 1.00 96.31 206 ARG A CA 1
ATOM 1545 C C . ARG A 1 206 ? 3.858 0.057 -16.867 1.00 96.31 206 ARG A C 1
ATOM 1547 O O . ARG A 1 206 ? 4.965 -0.384 -17.156 1.00 96.31 206 ARG A O 1
ATOM 1554 N N . ARG A 1 207 ? 3.001 0.538 -17.768 1.00 96.25 207 ARG A N 1
ATOM 1555 C CA . ARG A 1 207 ? 3.361 0.715 -19.179 1.00 96.25 207 ARG A CA 1
ATOM 1556 C C . ARG A 1 207 ? 4.243 1.940 -19.363 1.00 96.25 207 ARG A C 1
ATOM 1558 O O . ARG A 1 207 ? 4.003 2.943 -18.685 1.00 96.25 207 ARG A O 1
ATOM 1565 N N . ALA A 1 208 ? 5.203 1.849 -20.280 1.00 93.31 208 ALA A N 1
ATOM 1566 C CA . ALA A 1 208 ? 6.185 2.888 -20.573 1.00 93.31 208 ALA A CA 1
ATOM 1567 C C . ALA A 1 208 ? 6.749 3.502 -19.279 1.00 93.31 208 ALA A C 1
ATOM 1569 O O . ALA A 1 208 ? 6.672 4.710 -19.050 1.00 93.31 208 ALA A O 1
ATOM 1570 N N . ALA A 1 209 ? 7.220 2.635 -18.380 1.00 92.81 209 ALA A N 1
ATOM 1571 C CA . ALA A 1 209 ? 7.711 3.027 -17.067 1.00 92.81 209 ALA A CA 1
ATOM 1572 C C . ALA A 1 209 ? 8.951 3.923 -17.180 1.00 92.81 209 ALA A C 1
ATOM 1574 O O . ALA A 1 209 ? 9.047 4.915 -16.462 1.00 92.81 209 ALA A O 1
ATOM 1575 N N . PHE A 1 210 ? 9.855 3.591 -18.103 1.00 96.44 210 PHE A N 1
ATOM 1576 C CA . PHE A 1 210 ? 11.035 4.380 -18.439 1.00 96.44 210 PHE A CA 1
ATOM 1577 C C . PHE A 1 210 ? 11.514 4.057 -19.862 1.00 96.44 210 PHE A C 1
ATOM 1579 O O . PHE A 1 210 ? 10.971 3.184 -20.547 1.00 96.44 210 PHE A O 1
ATOM 1586 N N . THR A 1 211 ? 12.537 4.784 -20.303 1.00 96.88 211 THR A N 1
ATOM 1587 C CA . THR A 1 211 ? 13.191 4.621 -21.603 1.00 96.88 211 THR A CA 1
ATOM 1588 C C . THR A 1 211 ? 14.672 4.306 -21.448 1.00 96.88 211 THR A C 1
ATOM 1590 O O . THR A 1 211 ? 15.312 4.811 -20.524 1.00 96.88 211 THR A O 1
ATOM 1593 N N . ILE A 1 212 ? 15.222 3.495 -22.353 1.00 95.06 212 ILE A N 1
ATOM 1594 C CA . ILE A 1 212 ? 16.666 3.242 -22.420 1.00 95.06 212 ILE A CA 1
ATOM 1595 C C . ILE A 1 212 ? 17.269 4.068 -23.554 1.00 95.06 212 ILE A C 1
ATOM 1597 O O . ILE A 1 212 ? 16.857 3.957 -24.712 1.00 95.06 212 ILE A O 1
ATOM 1601 N N . THR A 1 213 ? 18.275 4.874 -23.222 1.00 94.06 213 THR A N 1
ATOM 1602 C CA . THR A 1 213 ? 19.060 5.639 -24.191 1.00 94.06 213 THR A CA 1
ATOM 1603 C C . THR A 1 213 ? 20.333 4.886 -24.550 1.00 94.06 213 THR A C 1
ATOM 1605 O O . THR A 1 213 ? 21.153 4.564 -23.697 1.00 94.06 213 THR A O 1
ATOM 1608 N N . TRP A 1 214 ? 20.527 4.661 -25.850 1.00 90.62 214 TRP A N 1
ATOM 1609 C CA . TRP A 1 214 ? 21.644 3.887 -26.407 1.00 90.62 214 TRP A CA 1
ATOM 1610 C C . TRP A 1 214 ? 22.775 4.750 -26.978 1.00 90.62 214 TRP A C 1
ATOM 1612 O O . TRP A 1 214 ? 23.663 4.220 -27.642 1.00 90.62 214 TRP A O 1
ATOM 1622 N N . ALA A 1 215 ? 22.727 6.069 -26.769 1.00 80.94 215 ALA A N 1
ATOM 1623 C CA . ALA A 1 215 ? 23.607 7.039 -27.425 1.00 80.94 215 ALA A CA 1
ATOM 1624 C C . ALA A 1 215 ? 25.106 6.786 -27.173 1.00 80.94 215 ALA A C 1
ATOM 1626 O O . ALA A 1 215 ? 25.918 7.026 -28.060 1.00 80.94 215 ALA A O 1
ATOM 1627 N N . GLU A 1 216 ? 25.457 6.247 -26.005 1.00 74.25 216 GLU A N 1
ATOM 1628 C CA . GLU A 1 216 ? 26.844 5.976 -25.596 1.00 74.25 216 GLU A CA 1
ATOM 1629 C C . GLU A 1 216 ? 27.194 4.475 -25.631 1.00 74.25 216 GLU A C 1
ATOM 1631 O O . GLU A 1 216 ? 28.303 4.073 -25.285 1.00 74.25 216 GLU A O 1
ATOM 1636 N N . ALA A 1 217 ? 26.260 3.621 -26.070 1.00 74.00 217 ALA A N 1
ATOM 1637 C CA . ALA A 1 217 ? 26.420 2.172 -26.030 1.00 74.00 217 ALA A CA 1
ATOM 1638 C C . ALA A 1 217 ? 27.074 1.622 -27.318 1.00 74.00 217 ALA A C 1
ATOM 1640 O O . ALA A 1 217 ? 26.567 1.891 -28.420 1.00 74.00 217 ALA A O 1
ATOM 1641 N N . PRO A 1 218 ? 28.119 0.771 -27.213 1.00 68.38 218 PRO A N 1
ATOM 1642 C CA . PRO A 1 218 ? 28.724 0.091 -28.358 1.00 68.38 218 PRO A CA 1
ATOM 1643 C C . PRO A 1 218 ? 27.670 -0.628 -29.206 1.00 68.38 218 PRO A C 1
ATOM 1645 O O . PRO A 1 218 ? 26.737 -1.230 -28.663 1.00 68.38 218 PRO A O 1
ATOM 1648 N N . GLN A 1 219 ? 27.784 -0.553 -30.537 1.00 63.16 219 GLN A N 1
ATOM 1649 C CA . GLN A 1 219 ? 26.881 -1.279 -31.438 1.00 63.16 219 GLN A CA 1
ATOM 1650 C C . GLN A 1 219 ? 26.930 -2.786 -31.147 1.00 63.16 219 GLN A C 1
ATOM 1652 O O . GLN A 1 219 ? 28.029 -3.321 -30.988 1.00 63.16 219 GLN A O 1
ATOM 1657 N N . PRO A 1 220 ? 25.775 -3.476 -31.054 1.00 60.66 220 PRO A N 1
ATOM 1658 C CA . PRO A 1 220 ? 25.769 -4.921 -30.933 1.00 60.66 220 PRO A CA 1
ATOM 1659 C C . PRO A 1 220 ? 26.487 -5.506 -32.153 1.00 60.66 220 PRO A C 1
ATOM 1661 O O . PRO A 1 220 ? 26.370 -4.953 -33.253 1.00 60.66 220 PRO A O 1
ATOM 1664 N N . PRO A 1 221 ? 27.247 -6.598 -31.983 1.00 56.69 221 PRO A N 1
ATOM 1665 C CA . PRO A 1 221 ? 27.889 -7.251 -33.109 1.00 56.69 221 PRO A CA 1
ATOM 1666 C C . PRO A 1 221 ? 26.820 -7.649 -34.131 1.00 56.69 221 PRO A C 1
ATOM 1668 O O . PRO A 1 221 ? 25.792 -8.227 -33.773 1.00 56.69 221 PRO A O 1
ATOM 1671 N N . SER A 1 222 ? 27.053 -7.323 -35.405 1.00 52.06 222 SER A N 1
ATOM 1672 C CA . SER A 1 222 ? 26.167 -7.741 -36.489 1.00 52.06 222 SER A CA 1
ATOM 1673 C C . SER A 1 222 ? 25.954 -9.256 -36.418 1.00 52.06 222 SER A C 1
ATOM 1675 O O . SER A 1 222 ? 26.935 -9.985 -36.222 1.00 52.06 222 SER A O 1
ATOM 1677 N N . PRO A 1 223 ? 24.718 -9.758 -36.595 1.00 47.88 223 PRO A N 1
ATOM 1678 C CA . PRO A 1 223 ? 24.493 -11.193 -36.664 1.00 47.88 223 PRO A CA 1
ATOM 1679 C C . PRO A 1 223 ? 25.379 -11.760 -37.771 1.00 47.88 223 PRO A C 1
ATOM 1681 O O . PRO A 1 223 ? 25.382 -11.253 -38.896 1.00 47.88 223 PRO A O 1
ATOM 1684 N N . SER A 1 224 ? 26.175 -12.777 -37.437 1.00 45.47 224 SER A N 1
ATOM 1685 C CA . SER A 1 224 ? 27.033 -13.447 -38.405 1.00 45.47 224 SER A CA 1
ATOM 1686 C C . SER A 1 224 ? 26.152 -13.951 -39.542 1.00 45.47 224 SER A C 1
ATOM 1688 O O . SER A 1 224 ? 25.321 -14.840 -39.347 1.00 45.47 224 SER A O 1
ATOM 1690 N N . LEU A 1 225 ? 26.312 -13.360 -40.728 1.00 45.56 225 LEU A N 1
ATOM 1691 C CA . LEU A 1 225 ? 25.742 -13.896 -41.954 1.00 45.56 225 LEU A CA 1
ATOM 1692 C C . LEU A 1 225 ? 26.282 -15.317 -42.082 1.00 45.56 225 LEU A C 1
ATOM 1694 O O . LEU A 1 225 ? 27.455 -15.513 -42.390 1.00 45.56 225 LEU A O 1
ATOM 1698 N N . SER A 1 226 ? 25.436 -16.305 -41.790 1.00 44.75 226 SER A N 1
ATOM 1699 C CA . SER A 1 226 ? 25.720 -17.689 -42.137 1.00 44.75 226 SER A CA 1
ATOM 1700 C C . SER A 1 226 ? 25.902 -17.719 -43.645 1.00 44.75 226 SER A C 1
ATOM 1702 O O . SER A 1 226 ? 24.943 -17.581 -44.408 1.00 44.75 226 SER A O 1
ATOM 1704 N N . SER A 1 227 ? 27.155 -17.824 -44.066 1.00 44.25 227 SER A N 1
ATOM 1705 C CA . SER A 1 227 ? 27.572 -18.034 -45.437 1.00 44.25 227 SER A CA 1
ATOM 1706 C C . SER A 1 227 ? 26.946 -19.339 -45.919 1.00 44.25 227 SER A C 1
ATOM 1708 O O . SER A 1 227 ? 27.474 -20.429 -45.716 1.00 44.25 227 SER A O 1
ATOM 1710 N N . ARG A 1 228 ? 25.777 -19.239 -46.557 1.00 46.59 228 ARG A N 1
ATOM 1711 C CA . ARG A 1 228 ? 25.295 -20.292 -47.448 1.00 46.59 228 ARG A CA 1
ATOM 1712 C C . ARG A 1 228 ? 26.268 -20.352 -48.617 1.00 46.59 228 ARG A C 1
ATOM 1714 O O . ARG A 1 228 ? 26.182 -19.543 -49.537 1.00 46.59 228 ARG A O 1
ATOM 1721 N N . SER A 1 229 ? 27.197 -21.299 -48.563 1.00 47.28 229 SER A N 1
ATOM 1722 C CA . SER A 1 229 ? 27.954 -21.720 -49.736 1.00 47.28 229 SER A CA 1
ATOM 1723 C C . SER A 1 229 ? 26.969 -22.217 -50.800 1.00 47.28 229 SER A C 1
ATOM 1725 O O . SER A 1 229 ? 26.163 -23.102 -50.498 1.00 47.28 229 SER A O 1
ATOM 1727 N N . PRO A 1 230 ? 26.994 -21.687 -52.032 1.00 49.94 230 PRO A N 1
ATOM 1728 C CA . PRO A 1 230 ? 26.309 -22.329 -53.139 1.00 49.94 230 PRO A CA 1
ATOM 1729 C C . PRO A 1 230 ? 27.080 -23.610 -53.475 1.00 49.94 230 PRO A C 1
ATOM 1731 O O . PRO A 1 230 ? 28.280 -23.564 -53.741 1.00 49.94 230 PRO A O 1
ATOM 1734 N N . SER A 1 231 ? 26.409 -24.759 -53.396 1.00 49.78 231 SER A N 1
ATOM 1735 C CA . SER A 1 231 ? 26.959 -26.011 -53.924 1.00 49.78 231 SER A CA 1
ATOM 1736 C C . SER A 1 231 ? 26.753 -26.030 -55.444 1.00 49.78 231 SER A C 1
ATOM 1738 O O . SER A 1 231 ? 25.627 -25.750 -55.867 1.00 49.78 231 SER A O 1
ATOM 1740 N N . PRO A 1 232 ? 27.799 -26.293 -56.247 1.00 60.72 232 PRO A N 1
ATOM 1741 C CA . PRO A 1 232 ? 27.661 -26.618 -57.664 1.00 60.72 232 PRO A CA 1
ATOM 1742 C C . PRO A 1 232 ? 27.045 -28.006 -57.882 1.00 60.72 232 PRO A C 1
ATOM 1744 O O . PRO A 1 232 ? 27.171 -28.865 -56.977 1.00 60.72 232 PRO A O 1
#

Sequence (232 aa):
MYDLLQRGECQLPYDSATDPEKQPPDSGTPQAWKVIEGLAGICKAAHGERAGLAIATRAEAGLRAAGYRPGTSEYLCKDGDAFAVLQRFVAYYRRHPSEQVVLRSAPAGTAACDNKISATERTVAPDASVGFHGTWPDVPRIVELRAAELAEPLTLEPYGSDNERTKCCKDAGFSVDLPGPNGFGGHRPTVIDVTLVTKNGVRVTRRAAFTITWAEAPQPPSPSLSSRSPSP

Organism: Streptomyces venezuelae (NCBI:txid54571)